Protein AF-A0A023GKC3-F1 (afdb_monomer)

pLDDT: mean 90.39, std 9.67, range [34.34, 97.75]

Structure (mmCIF, N/CA/C/O backbone):
data_AF-A0A023GKC3-F1
#
_entry.id   AF-A0A023GKC3-F1
#
loop_
_atom_site.group_PDB
_atom_site.id
_atom_site.type_symbol
_atom_site.label_atom_id
_atom_site.label_alt_id
_atom_site.label_comp_id
_atom_site.label_asym_id
_atom_site.label_entity_id
_atom_site.label_seq_id
_atom_site.pdbx_PDB_ins_code
_atom_site.Cartn_x
_atom_site.Cartn_y
_atom_site.Cartn_z
_atom_site.occupancy
_atom_site.B_iso_or_equiv
_atom_site.auth_seq_id
_atom_site.auth_comp_id
_atom_site.auth_asym_id
_atom_site.auth_atom_id
_atom_site.pdbx_PDB_model_num
ATOM 1 N N . MET A 1 1 ? -64.160 4.367 159.566 1.00 54.91 1 MET A N 1
ATOM 2 C CA . MET A 1 1 ? -63.080 3.435 159.153 1.00 54.91 1 MET A CA 1
ATOM 3 C C . MET A 1 1 ? -63.555 2.329 158.207 1.00 54.91 1 MET A C 1
ATOM 5 O O . MET A 1 1 ? -62.835 2.065 157.259 1.00 54.91 1 MET A O 1
ATOM 9 N N . LYS A 1 2 ? -64.738 1.707 158.389 1.00 56.47 2 LYS A N 1
ATOM 10 C CA . LYS A 1 2 ? -65.260 0.693 157.441 1.00 56.47 2 LYS A CA 1
ATOM 11 C C . LYS A 1 2 ? -65.725 1.265 156.088 1.00 56.47 2 LYS A C 1
ATOM 13 O O . LYS A 1 2 ? -65.385 0.687 155.067 1.00 56.47 2 LYS A O 1
ATOM 18 N N . GLU A 1 3 ? -66.419 2.406 156.079 1.00 65.06 3 GLU A N 1
ATOM 19 C CA . GLU A 1 3 ? -67.004 2.987 154.851 1.00 65.06 3 GLU A CA 1
ATOM 20 C C . GLU A 1 3 ? -65.974 3.508 153.841 1.00 65.06 3 GLU A C 1
ATOM 22 O O . GLU A 1 3 ? -66.080 3.220 152.654 1.00 65.06 3 GLU A O 1
ATOM 27 N N . VAL A 1 4 ? -64.935 4.202 154.318 1.00 68.19 4 VAL A N 1
ATOM 28 C CA . VAL A 1 4 ? -63.827 4.698 153.476 1.00 68.19 4 VAL A CA 1
ATOM 29 C C . VAL A 1 4 ? -63.066 3.539 152.820 1.00 68.19 4 VAL A C 1
ATOM 31 O O . VAL A 1 4 ? -62.561 3.663 151.712 1.00 68.19 4 VAL A O 1
ATOM 34 N N . TYR A 1 5 ? -63.011 2.383 153.487 1.00 68.88 5 TYR A N 1
ATOM 35 C CA . TYR A 1 5 ? -62.373 1.186 152.949 1.00 68.88 5 TYR A CA 1
ATOM 36 C C . TYR A 1 5 ? -63.243 0.498 151.885 1.00 68.88 5 TYR A C 1
ATOM 38 O O . TYR A 1 5 ? -62.714 -0.060 150.929 1.00 68.88 5 TYR A O 1
ATOM 46 N N . THR A 1 6 ? -64.574 0.545 152.018 1.00 72.38 6 THR A N 1
ATOM 47 C CA . THR A 1 6 ? -65.505 0.008 151.012 1.00 72.38 6 THR A CA 1
ATOM 48 C C . THR A 1 6 ? -65.545 0.844 149.737 1.00 72.38 6 THR A C 1
ATOM 50 O O . THR A 1 6 ? -65.450 0.258 148.664 1.00 72.38 6 THR A O 1
ATOM 53 N N . THR A 1 7 ? -65.584 2.177 149.822 1.00 76.25 7 THR A N 1
ATOM 54 C CA . THR A 1 7 ? -65.544 3.045 148.630 1.00 76.25 7 THR A CA 1
ATOM 55 C C . THR A 1 7 ? -64.207 2.959 147.908 1.00 76.25 7 THR A C 1
ATOM 57 O O . THR A 1 7 ? -64.182 2.766 146.697 1.00 76.25 7 THR A O 1
ATOM 60 N N . LEU A 1 8 ? -63.090 2.979 148.642 1.00 78.12 8 LEU A N 1
ATOM 61 C CA . LEU A 1 8 ? -61.766 2.826 148.035 1.00 78.12 8 LEU A CA 1
ATOM 62 C C . LEU A 1 8 ? -61.591 1.442 147.383 1.00 78.12 8 LEU A C 1
ATOM 64 O O . LEU A 1 8 ? -60.939 1.314 146.350 1.00 78.12 8 LEU A O 1
ATOM 68 N N . ARG A 1 9 ? -62.209 0.395 147.949 1.00 79.75 9 ARG A N 1
ATOM 69 C CA . ARG A 1 9 ? -62.236 -0.951 147.358 1.00 79.75 9 ARG A CA 1
ATOM 70 C C . ARG A 1 9 ? -63.079 -0.999 146.083 1.00 79.75 9 ARG A C 1
ATOM 72 O O . ARG A 1 9 ? -62.658 -1.635 145.121 1.00 79.75 9 ARG A O 1
ATOM 79 N N . GLU A 1 10 ? -64.245 -0.365 146.063 1.00 79.31 10 GLU A N 1
ATOM 80 C CA . GLU A 1 10 ? -65.117 -0.308 144.884 1.00 79.31 10 GLU A CA 1
ATOM 81 C C . GLU A 1 10 ? -64.501 0.518 143.750 1.00 79.31 10 GLU A C 1
ATOM 83 O O . GLU A 1 10 ? -64.508 0.065 142.605 1.00 79.31 10 GLU A O 1
ATOM 88 N N . GLU A 1 11 ? -63.874 1.654 144.059 1.00 82.88 11 GLU A N 1
ATOM 89 C CA . GLU A 1 11 ? -63.095 2.435 143.092 1.00 82.88 11 GLU A CA 1
ATOM 90 C C . GLU A 1 11 ? -61.892 1.649 142.570 1.00 82.88 11 GLU A C 1
ATOM 92 O O . GLU A 1 11 ? -61.643 1.635 141.367 1.00 82.88 11 GLU A O 1
ATOM 97 N N . HIS A 1 12 ? -61.179 0.923 143.436 1.00 82.44 12 HIS A N 1
ATOM 98 C CA . HIS A 1 12 ? -60.078 0.063 143.008 1.00 82.44 12 HIS A CA 1
ATOM 99 C C . HIS A 1 12 ? -60.561 -1.065 142.082 1.00 82.44 12 HIS A C 1
ATOM 101 O O . HIS A 1 12 ? -59.933 -1.337 141.061 1.00 82.44 12 HIS A O 1
ATOM 107 N N . ILE A 1 13 ? -61.713 -1.681 142.376 1.00 83.38 13 ILE A N 1
ATOM 108 C CA . ILE A 1 13 ? -62.356 -2.678 141.502 1.00 83.38 13 ILE A CA 1
ATOM 109 C C . ILE A 1 13 ? -62.791 -2.047 140.168 1.00 83.38 13 ILE A C 1
ATOM 111 O O . ILE A 1 13 ? -62.619 -2.663 139.114 1.00 83.38 13 ILE A O 1
ATOM 115 N N . GLY A 1 14 ? -63.331 -0.827 140.192 1.00 81.69 14 GLY A N 1
ATOM 116 C CA . GLY A 1 14 ? -63.718 -0.075 138.998 1.00 81.69 14 GLY A CA 1
ATOM 117 C C . GLY A 1 14 ? -62.521 0.267 138.112 1.00 81.69 14 GLY A C 1
ATOM 118 O O . GLY A 1 14 ? -62.543 -0.006 136.912 1.00 81.69 14 GLY A O 1
ATOM 119 N N . LEU A 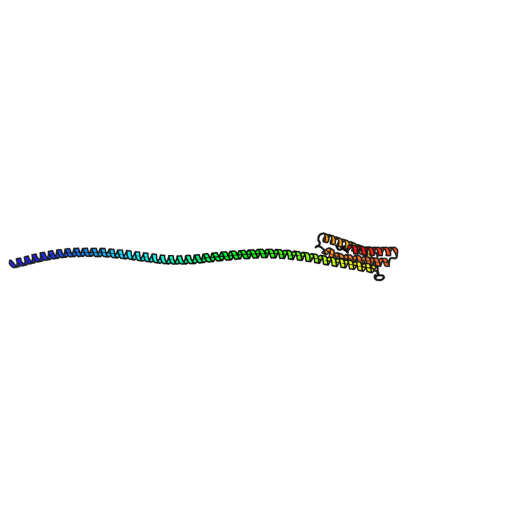1 15 ? -61.440 0.766 138.710 1.00 84.75 15 LEU A N 1
ATOM 120 C CA . LEU A 1 15 ? -60.179 1.051 138.029 1.00 84.75 15 LEU A CA 1
ATOM 121 C C . LEU A 1 15 ? -59.524 -0.220 137.480 1.00 84.75 15 LEU A C 1
ATOM 123 O O . LEU A 1 15 ? -58.979 -0.182 136.383 1.00 84.75 15 LEU A O 1
ATOM 127 N N . LEU A 1 16 ? -59.623 -1.359 138.174 1.00 83.62 16 LEU A N 1
ATOM 128 C CA . LEU A 1 16 ? -59.147 -2.650 137.663 1.00 83.62 16 LEU A CA 1
ATOM 129 C C . LEU A 1 16 ? -59.931 -3.110 136.427 1.00 83.62 16 LEU A C 1
ATOM 131 O O . LEU A 1 16 ? -59.325 -3.598 135.475 1.00 83.62 16 LEU A O 1
ATOM 135 N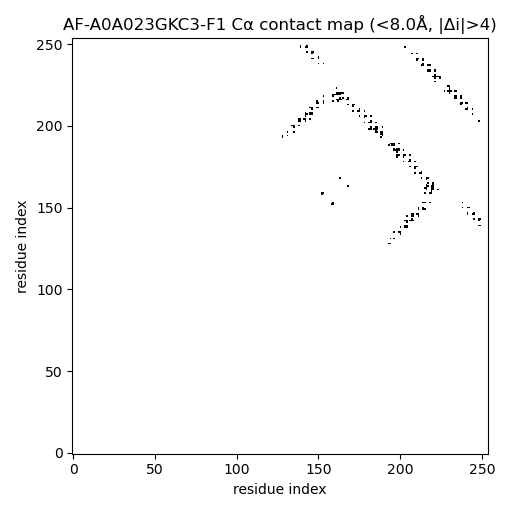 N . ARG A 1 17 ? -61.258 -2.925 136.401 1.00 84.31 17 ARG A N 1
ATOM 136 C CA . ARG A 1 17 ? -62.088 -3.240 135.224 1.00 84.31 17 ARG A CA 1
ATOM 137 C C . ARG A 1 17 ? -61.818 -2.295 134.059 1.00 84.31 17 ARG A C 1
ATOM 139 O O . ARG A 1 17 ? -61.670 -2.762 132.937 1.00 84.31 17 ARG A O 1
ATOM 146 N N . ALA A 1 18 ? -61.717 -0.993 134.321 1.00 85.19 18 ALA A N 1
ATOM 147 C CA . ALA A 1 18 ? -61.378 -0.005 133.302 1.00 85.19 18 ALA A CA 1
ATOM 148 C C . ALA A 1 18 ? -59.971 -0.245 132.742 1.00 85.19 18 ALA A C 1
ATOM 150 O O . ALA A 1 18 ? -59.786 -0.209 131.533 1.00 85.19 18 ALA A O 1
ATOM 151 N N . LYS A 1 19 ? -58.994 -0.573 133.596 1.00 86.62 19 LYS A N 1
ATOM 152 C CA . LYS A 1 19 ? -57.647 -0.970 133.176 1.00 86.62 19 LYS A CA 1
ATOM 153 C C . LYS A 1 19 ? -57.683 -2.224 132.301 1.00 86.62 19 LYS A C 1
ATOM 155 O O . LYS A 1 19 ? -57.073 -2.207 131.243 1.00 86.62 19 LYS A O 1
ATOM 160 N N . ALA A 1 20 ? -58.420 -3.265 132.692 1.00 85.69 20 ALA A N 1
ATOM 161 C CA . ALA A 1 20 ? -58.553 -4.487 131.895 1.00 85.69 20 ALA A CA 1
ATOM 162 C C . ALA A 1 20 ? -59.246 -4.237 130.540 1.00 85.69 20 ALA A C 1
ATOM 164 O O . ALA A 1 20 ? -58.847 -4.800 129.523 1.00 85.69 20 ALA A O 1
ATOM 165 N N . GLU A 1 21 ? -60.257 -3.366 130.505 1.00 86.44 21 GLU A N 1
ATOM 166 C CA . GLU A 1 21 ? -60.939 -2.974 129.268 1.00 86.44 21 GLU A CA 1
ATOM 167 C C . GLU A 1 21 ? -60.032 -2.118 128.370 1.00 86.44 21 GLU A C 1
ATOM 169 O O . GLU A 1 21 ? -59.951 -2.364 127.169 1.00 86.44 21 GLU A O 1
ATOM 174 N N . ILE A 1 22 ? -59.271 -1.182 128.943 1.00 86.75 22 ILE A N 1
ATOM 175 C CA . ILE A 1 22 ? -58.256 -0.403 128.223 1.00 86.75 22 ILE A CA 1
ATOM 176 C C . ILE A 1 22 ? -57.142 -1.321 127.707 1.00 86.75 22 ILE A C 1
ATOM 178 O O . ILE A 1 22 ? -56.715 -1.161 126.571 1.00 86.75 22 ILE A O 1
ATOM 182 N N . GLU A 1 23 ? -56.693 -2.312 128.479 1.00 86.06 23 GLU A N 1
ATOM 183 C CA . GLU A 1 23 ? -55.705 -3.306 128.040 1.00 86.06 23 GLU A CA 1
ATOM 184 C C . GLU A 1 23 ? -56.236 -4.158 126.879 1.00 86.06 23 GLU A C 1
ATOM 186 O O . GLU A 1 23 ? -55.506 -4.407 125.918 1.00 86.06 23 GLU A O 1
ATOM 191 N N . LYS A 1 24 ? -57.518 -4.544 126.910 1.00 87.69 24 LYS A N 1
ATOM 192 C CA . LYS A 1 24 ? -58.183 -5.271 125.820 1.00 87.69 24 LYS A CA 1
ATOM 193 C C . LYS A 1 24 ? -58.326 -4.416 124.560 1.00 87.69 24 LYS A C 1
ATOM 195 O O . LYS A 1 24 ? -58.025 -4.888 123.463 1.00 87.69 24 LYS A O 1
ATOM 200 N N . GLN A 1 25 ? -58.753 -3.164 124.703 1.00 88.25 25 GLN A N 1
ATOM 201 C CA . GLN A 1 25 ? -58.858 -2.221 123.588 1.00 88.25 25 GLN A CA 1
ATOM 202 C C . GLN A 1 25 ? -57.481 -1.887 123.013 1.00 88.25 25 GLN A C 1
ATOM 204 O O . GLN A 1 25 ? -57.320 -1.866 121.796 1.00 88.25 25 GLN A O 1
ATOM 209 N N . LEU A 1 26 ? -56.467 -1.722 123.863 1.00 89.12 26 LEU A N 1
ATOM 210 C CA . LEU A 1 26 ? -55.079 -1.523 123.458 1.00 89.12 26 LEU A CA 1
ATOM 211 C C . LEU A 1 26 ? -54.537 -2.746 122.710 1.00 89.12 26 LEU A C 1
ATOM 213 O O . LEU A 1 26 ? -53.869 -2.580 121.694 1.00 89.12 26 LEU A O 1
ATOM 217 N N . ALA A 1 27 ? -54.840 -3.966 123.163 1.00 85.31 27 ALA A N 1
ATOM 218 C CA . ALA A 1 27 ? -54.465 -5.194 122.464 1.00 85.31 27 ALA A CA 1
ATOM 219 C C . ALA A 1 27 ? -55.160 -5.307 121.095 1.00 85.31 27 ALA A C 1
ATOM 221 O O . ALA A 1 27 ? -54.506 -5.596 120.097 1.00 85.31 27 ALA A O 1
ATOM 222 N N . SER A 1 28 ? -56.461 -5.008 121.020 1.00 88.69 28 SER A N 1
ATOM 223 C CA . SER A 1 28 ? -57.213 -4.995 119.758 1.00 88.69 28 SER A CA 1
ATOM 224 C C . SER A 1 28 ? -56.704 -3.925 118.788 1.00 88.69 28 SER A C 1
ATOM 226 O O . SER A 1 28 ? -56.566 -4.190 117.596 1.00 88.69 28 SER A O 1
ATOM 228 N N . ALA A 1 29 ? -56.409 -2.722 119.283 1.00 87.00 29 ALA A N 1
ATOM 229 C CA . ALA A 1 29 ? -55.864 -1.629 118.486 1.00 87.00 29 ALA A CA 1
ATOM 230 C C . ALA A 1 29 ? -54.444 -1.943 117.996 1.00 87.00 29 ALA A C 1
ATOM 232 O O . ALA A 1 29 ? -54.130 -1.652 116.847 1.00 87.00 29 ALA A O 1
ATOM 233 N N . LYS A 1 30 ? -53.610 -2.593 118.823 1.00 88.25 30 LYS A N 1
ATOM 234 C CA . LYS A 1 30 ? -52.289 -3.095 118.413 1.00 88.25 30 LYS A CA 1
ATOM 235 C C . LYS A 1 30 ? -52.396 -4.138 117.306 1.00 88.25 30 LYS A C 1
ATOM 237 O O . LYS A 1 30 ? -51.731 -3.987 116.294 1.00 88.25 30 LYS A O 1
ATOM 242 N N . MET A 1 31 ? -53.283 -5.124 117.441 1.00 87.50 31 MET A N 1
ATOM 243 C CA . MET A 1 31 ? -53.508 -6.139 116.402 1.00 87.50 31 MET A CA 1
ATOM 244 C C . MET A 1 31 ? -54.006 -5.527 115.083 1.00 87.50 31 MET A C 1
ATOM 246 O O . MET A 1 31 ? -53.557 -5.919 114.009 1.00 87.50 31 MET A O 1
ATOM 250 N N . ALA A 1 32 ? -54.911 -4.544 115.145 1.00 88.62 32 ALA A N 1
ATOM 251 C CA . ALA A 1 32 ? -55.382 -3.824 113.961 1.00 88.62 32 ALA A CA 1
ATOM 252 C C . ALA A 1 32 ? -54.277 -2.957 113.331 1.00 88.62 32 ALA A C 1
ATOM 254 O O . ALA A 1 32 ? -54.157 -2.921 112.107 1.00 88.62 32 ALA A O 1
ATOM 255 N N . ALA A 1 33 ? -53.449 -2.301 114.150 1.00 87.62 33 ALA A N 1
ATOM 256 C CA . ALA A 1 33 ? -52.296 -1.535 113.690 1.00 87.62 33 ALA A CA 1
ATOM 257 C C . ALA A 1 33 ? -51.243 -2.440 113.034 1.00 87.62 33 ALA A C 1
ATOM 259 O O . ALA A 1 33 ? -50.787 -2.123 111.945 1.00 87.62 33 ALA A O 1
ATOM 260 N N . GLU A 1 34 ? -50.921 -3.591 113.628 1.00 88.25 34 GLU A N 1
ATOM 261 C CA . GLU A 1 34 ? -50.013 -4.597 113.058 1.00 88.25 34 GLU A CA 1
ATOM 262 C C . GLU A 1 34 ? -50.559 -5.196 111.751 1.00 88.25 34 GLU A C 1
ATOM 264 O O . GLU A 1 34 ? -49.806 -5.414 110.803 1.00 88.25 34 GLU A O 1
ATOM 269 N N . GLY A 1 35 ? -51.872 -5.431 111.664 1.00 89.06 35 GLY A N 1
ATOM 270 C CA . GLY A 1 35 ? -52.529 -5.864 110.428 1.00 89.06 35 GLY A CA 1
ATOM 271 C C . GLY A 1 35 ? -52.471 -4.803 109.326 1.00 89.06 35 GLY A C 1
ATOM 272 O O . GLY A 1 35 ? -52.141 -5.116 108.184 1.00 89.06 35 GLY A O 1
ATOM 273 N N . ALA A 1 36 ? -52.728 -3.538 109.667 1.00 88.56 36 ALA A N 1
ATOM 274 C CA . ALA A 1 36 ? -52.606 -2.418 108.738 1.00 88.56 36 ALA A CA 1
ATOM 275 C C . ALA A 1 36 ? -51.148 -2.176 108.308 1.00 88.56 36 ALA A C 1
ATOM 277 O O . ALA A 1 36 ? -50.902 -1.865 107.146 1.00 88.56 36 ALA A O 1
ATOM 278 N N . GLU A 1 37 ? -50.185 -2.358 109.216 1.00 89.69 37 GLU A N 1
ATOM 279 C CA . GLU A 1 37 ? -48.744 -2.291 108.947 1.00 89.69 37 GLU A CA 1
ATOM 280 C C . GLU A 1 37 ? -48.340 -3.345 107.906 1.00 89.69 37 GLU A C 1
ATOM 282 O O . GLU A 1 37 ? -47.682 -3.001 106.926 1.00 89.69 37 GLU A O 1
ATOM 287 N N . LYS A 1 38 ? -48.808 -4.593 108.062 1.00 90.69 38 LYS A N 1
ATOM 288 C CA . LYS A 1 38 ? -48.583 -5.680 107.094 1.00 90.69 38 LYS A CA 1
ATOM 289 C C . LYS A 1 38 ? -49.196 -5.385 105.730 1.00 90.69 38 LYS A C 1
ATOM 291 O O . LYS A 1 38 ? -48.493 -5.430 104.733 1.00 90.69 38 LYS A O 1
ATOM 296 N N . VAL A 1 39 ? -50.470 -4.988 105.677 1.00 90.88 39 VAL A N 1
ATOM 297 C CA . VAL A 1 39 ? -51.128 -4.633 104.403 1.00 90.88 39 VAL A CA 1
ATOM 298 C C . VAL A 1 39 ? -50.406 -3.475 103.710 1.00 90.88 39 VAL A C 1
ATOM 300 O O . VAL A 1 39 ? -50.273 -3.456 102.489 1.00 90.88 39 VAL A O 1
ATOM 303 N N . ARG A 1 40 ? -49.908 -2.502 104.479 1.00 92.56 40 ARG A N 1
ATOM 304 C CA . ARG A 1 40 ? -49.147 -1.370 103.945 1.00 92.56 40 ARG A CA 1
ATOM 305 C C . ARG A 1 40 ? -47.768 -1.793 103.424 1.00 92.56 40 ARG A C 1
ATOM 307 O O . ARG A 1 40 ? -47.319 -1.223 102.432 1.00 92.56 40 ARG A O 1
ATOM 314 N N . GLN A 1 41 ? -47.121 -2.774 104.056 1.00 91.94 41 GLN A N 1
ATOM 315 C CA . GLN A 1 41 ? -45.887 -3.392 103.559 1.00 91.94 41 GLN A CA 1
ATOM 316 C C . GLN A 1 41 ? -46.143 -4.167 102.259 1.00 91.94 41 GLN A C 1
ATOM 318 O O . GLN A 1 41 ? -45.487 -3.876 101.263 1.00 91.94 41 GLN A O 1
ATOM 323 N N . ASP A 1 42 ? -47.160 -5.032 102.225 1.00 92.56 42 ASP A N 1
ATOM 324 C CA . ASP A 1 42 ? -47.524 -5.830 101.045 1.00 92.56 42 ASP A CA 1
ATOM 325 C C . ASP A 1 42 ? -47.888 -4.938 99.845 1.00 92.56 42 ASP A C 1
ATOM 327 O O . ASP A 1 42 ? -47.419 -5.148 98.726 1.00 92.56 42 ASP A O 1
ATOM 331 N N . LEU A 1 43 ? -48.683 -3.883 100.069 1.00 91.19 43 LEU A N 1
ATOM 332 C CA . LEU A 1 43 ? -48.997 -2.889 99.036 1.00 91.19 43 LEU A CA 1
ATOM 333 C C . LEU A 1 43 ? -47.751 -2.115 98.591 1.00 91.19 43 LEU A C 1
ATOM 335 O O . LEU A 1 43 ? -47.624 -1.783 97.413 1.00 91.19 43 LEU A O 1
ATOM 339 N N . GLY A 1 44 ? -46.829 -1.823 99.512 1.00 91.25 44 GLY A N 1
ATOM 340 C CA . GLY A 1 44 ? -45.549 -1.192 99.203 1.00 91.25 44 GLY A CA 1
ATOM 341 C C . GLY A 1 44 ? -44.679 -2.060 98.292 1.00 91.25 44 GLY A C 1
ATOM 342 O O . GLY A 1 44 ? -44.119 -1.553 97.319 1.00 91.25 44 GLY A O 1
ATOM 343 N N . GLU A 1 45 ? -44.613 -3.364 98.561 1.00 93.06 45 GLU A N 1
ATOM 344 C CA . GLU A 1 45 ? -43.899 -4.341 97.734 1.00 93.06 45 GLU A CA 1
ATOM 345 C C . GLU A 1 45 ? -44.548 -4.507 96.358 1.00 93.06 45 GLU A C 1
ATOM 347 O O . GLU A 1 45 ? -43.851 -4.397 95.347 1.00 93.06 45 GLU A O 1
ATOM 352 N N . GLN A 1 46 ? -45.875 -4.655 96.293 1.00 93.31 46 GLN A N 1
ATOM 353 C CA . GLN A 1 46 ? -46.615 -4.734 95.026 1.00 93.31 46 GLN A CA 1
ATOM 354 C C . GLN A 1 46 ? -46.419 -3.480 94.169 1.00 93.31 46 GLN A C 1
ATOM 356 O O . GLN A 1 46 ? -46.211 -3.568 92.961 1.00 93.31 46 GLN A O 1
ATOM 361 N N . LEU A 1 47 ? -46.437 -2.295 94.784 1.00 93.00 47 LEU A N 1
ATOM 362 C CA . LEU A 1 47 ? -46.245 -1.034 94.071 1.00 93.00 47 LEU A CA 1
ATOM 363 C C . LEU A 1 47 ? -44.792 -0.862 93.604 1.00 93.00 47 LEU A C 1
ATOM 365 O O . LEU A 1 47 ? -44.551 -0.259 92.555 1.00 93.00 47 LEU A O 1
ATOM 369 N N . ARG A 1 48 ? -43.820 -1.416 94.341 1.00 92.19 48 ARG A N 1
ATOM 370 C CA . ARG A 1 48 ? -42.416 -1.478 93.912 1.00 92.19 48 ARG A CA 1
ATOM 371 C C . ARG A 1 48 ? -42.246 -2.420 92.720 1.00 92.19 48 ARG A C 1
ATOM 373 O O . ARG A 1 48 ? -41.637 -2.016 91.733 1.00 92.19 48 ARG A O 1
ATOM 380 N N . GLN A 1 49 ? -42.845 -3.608 92.777 1.00 93.38 49 GLN A N 1
ATOM 381 C CA . GLN A 1 49 ? -42.808 -4.590 91.695 1.00 93.38 49 GLN A CA 1
ATOM 382 C C . GLN A 1 49 ? -43.486 -4.056 90.425 1.00 93.38 49 GLN A C 1
ATOM 384 O O . GLN A 1 49 ? -42.879 -4.064 89.359 1.00 93.38 49 GLN A O 1
ATOM 389 N N . ALA A 1 50 ? -44.680 -3.468 90.542 1.00 92.75 50 ALA A N 1
ATOM 390 C CA . ALA A 1 50 ? -45.382 -2.862 89.410 1.00 92.75 50 ALA A CA 1
ATOM 391 C C . ALA A 1 50 ? -44.589 -1.706 88.772 1.00 92.75 50 ALA A C 1
ATOM 393 O O . ALA A 1 50 ? -44.641 -1.502 87.560 1.00 92.75 50 ALA A O 1
ATOM 394 N N . ARG A 1 51 ? -43.829 -0.938 89.567 1.00 92.69 51 ARG A N 1
ATOM 395 C CA . ARG A 1 51 ? -42.929 0.106 89.047 1.00 92.69 51 ARG A CA 1
ATOM 396 C C . ARG A 1 51 ? -41.723 -0.472 88.311 1.00 92.69 51 ARG A C 1
ATOM 398 O O . ARG A 1 51 ? -41.313 0.112 87.313 1.00 92.69 51 ARG A O 1
ATOM 405 N N . GLU A 1 52 ? -41.156 -1.574 88.793 1.00 93.12 52 GLU A N 1
ATOM 406 C CA . GLU A 1 52 ? -40.051 -2.275 88.125 1.00 93.12 52 GLU A CA 1
ATOM 407 C C . GLU A 1 52 ? -40.507 -2.923 86.814 1.00 93.12 52 GLU A C 1
ATOM 409 O O . GLU A 1 52 ? -39.856 -2.735 85.788 1.00 93.12 52 GLU A O 1
ATOM 414 N N . GLU A 1 53 ? -41.666 -3.583 86.810 1.00 93.12 53 GLU A N 1
ATOM 415 C CA . GLU A 1 53 ? -42.286 -4.147 85.606 1.00 93.12 53 GLU A CA 1
ATOM 416 C C . GLU A 1 53 ? -42.627 -3.055 84.589 1.00 93.12 53 GLU A C 1
ATOM 418 O O . GLU A 1 53 ? -42.288 -3.179 83.413 1.00 93.12 53 GLU A O 1
ATOM 423 N N . LYS A 1 54 ? -43.217 -1.938 85.042 1.00 93.88 54 LYS A N 1
ATOM 424 C CA . LYS A 1 54 ? -43.478 -0.775 84.187 1.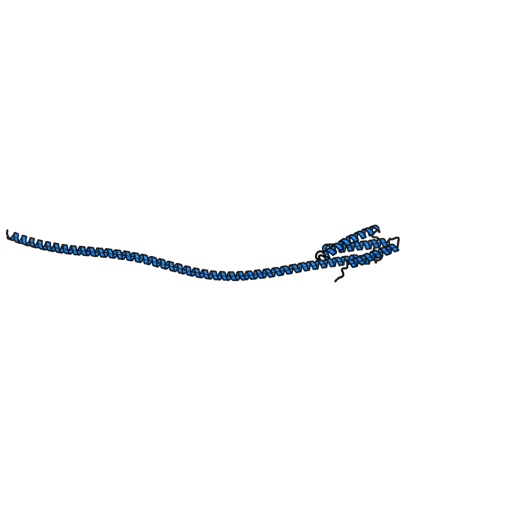00 93.88 54 LYS A CA 1
ATOM 425 C C . LYS A 1 54 ? -42.188 -0.222 83.581 1.00 93.88 54 LYS A C 1
ATOM 427 O O . LYS A 1 54 ? -42.159 0.030 82.382 1.00 93.88 54 LYS A O 1
ATOM 432 N N . ARG A 1 55 ? -41.128 -0.052 84.379 1.00 93.81 55 ARG A N 1
ATOM 433 C CA . ARG A 1 55 ? -39.835 0.446 83.884 1.00 93.81 55 ARG A CA 1
ATOM 434 C C . ARG A 1 55 ? -39.241 -0.504 82.842 1.00 93.81 55 ARG A C 1
ATOM 436 O O . ARG A 1 55 ? -38.815 -0.049 81.789 1.00 93.81 55 ARG A O 1
ATOM 443 N N . SER A 1 56 ? -39.266 -1.811 83.102 1.00 93.75 56 SER A N 1
ATOM 444 C CA . SER A 1 56 ? -38.774 -2.813 82.152 1.00 93.75 56 SER A CA 1
ATOM 445 C C . SER A 1 56 ? -39.583 -2.814 80.849 1.00 93.75 56 SER A C 1
ATOM 447 O O . SER A 1 56 ? -39.003 -2.869 79.766 1.00 93.75 56 SER A O 1
ATOM 449 N N . ALA A 1 57 ? -40.910 -2.682 80.931 1.00 91.12 57 ALA A N 1
ATOM 450 C CA . ALA A 1 57 ? -41.774 -2.572 79.759 1.00 91.12 57 ALA A CA 1
ATOM 451 C C . ALA A 1 57 ? -41.518 -1.279 78.962 1.00 91.12 57 ALA A C 1
ATOM 453 O O . ALA A 1 57 ? -41.486 -1.318 77.735 1.00 91.12 57 ALA A O 1
ATOM 454 N N . GLU A 1 58 ? -41.297 -0.144 79.634 1.00 92.38 58 GLU A N 1
ATOM 455 C CA . GLU A 1 58 ? -40.938 1.131 78.994 1.00 92.38 58 GLU A CA 1
ATOM 456 C C . GLU A 1 58 ? -39.575 1.050 78.284 1.00 92.38 58 GLU A C 1
ATOM 458 O O . GLU A 1 58 ? -39.446 1.512 77.149 1.00 92.38 58 GLU A O 1
ATOM 463 N N . GLU A 1 59 ? -38.577 0.405 78.896 1.00 93.19 59 GLU A N 1
ATOM 464 C CA . GLU A 1 59 ? -37.266 0.149 78.282 1.00 93.19 59 GLU A CA 1
ATOM 465 C C . GLU A 1 59 ? -37.377 -0.768 77.052 1.00 93.19 59 GLU A C 1
ATOM 467 O O . GLU A 1 59 ? -36.790 -0.484 76.005 1.00 93.19 59 GLU A O 1
ATOM 472 N N . GLN A 1 60 ? -38.173 -1.839 77.137 1.00 93.19 60 GLN A N 1
ATOM 473 C CA . GLN A 1 60 ? -38.442 -2.731 76.004 1.00 93.19 60 GLN A CA 1
ATOM 474 C C . GLN A 1 60 ? -39.173 -2.009 74.869 1.00 93.19 60 GLN A C 1
ATOM 476 O O . GLN A 1 60 ? -38.814 -2.183 73.703 1.00 93.19 60 GLN A O 1
ATOM 481 N N . LEU A 1 61 ? -40.162 -1.172 75.194 1.00 92.75 61 LEU A N 1
ATOM 482 C CA . LEU A 1 61 ? -40.890 -0.370 74.214 1.00 92.75 61 LEU A CA 1
ATOM 483 C C . LEU A 1 61 ? -39.948 0.613 73.503 1.00 92.75 61 LEU A C 1
ATOM 485 O O . LEU A 1 61 ? -39.989 0.709 72.280 1.00 92.75 61 LEU A O 1
ATOM 489 N N . GLY A 1 62 ? -39.053 1.277 74.244 1.00 92.62 62 GLY A N 1
ATOM 490 C CA . GLY A 1 62 ? -38.016 2.148 73.681 1.00 92.62 62 GLY A CA 1
ATOM 491 C C . GLY A 1 62 ? -37.020 1.406 72.779 1.00 92.62 62 GLY A C 1
ATOM 492 O O . GLY A 1 62 ? -36.632 1.907 71.726 1.00 92.62 62 GLY A O 1
ATOM 493 N N . GLY A 1 63 ? -36.640 0.178 73.142 1.00 93.69 63 GLY A N 1
ATOM 494 C CA . GLY A 1 63 ? -35.799 -0.672 72.295 1.00 93.69 63 GLY A CA 1
ATOM 495 C C . GLY A 1 63 ? -36.497 -1.106 71.000 1.00 93.69 63 GLY A C 1
ATOM 496 O O . GLY A 1 63 ? -35.869 -1.154 69.941 1.00 93.69 63 GLY A O 1
ATOM 497 N N . LEU A 1 64 ? -37.800 -1.396 71.058 1.00 93.00 64 LEU A N 1
ATOM 498 C CA . LEU A 1 64 ? -38.600 -1.759 69.886 1.00 93.00 64 LEU A CA 1
ATOM 499 C C . LEU A 1 64 ? -38.812 -0.575 68.938 1.00 93.00 64 LEU A C 1
ATOM 501 O O . LEU A 1 64 ? -38.724 -0.760 67.725 1.00 93.00 64 LEU A O 1
ATOM 505 N N . THR A 1 65 ? -39.040 0.634 69.457 1.00 93.06 65 THR A N 1
ATOM 506 C CA . THR A 1 65 ? -39.175 1.836 68.617 1.00 93.06 65 THR A CA 1
ATOM 507 C C . THR A 1 65 ? -37.861 2.195 67.926 1.00 93.06 65 THR A C 1
ATOM 509 O O . THR A 1 65 ? -37.875 2.490 66.732 1.00 93.06 65 THR A O 1
ATOM 512 N N . ALA A 1 66 ? -36.724 2.090 68.623 1.00 93.56 66 ALA A N 1
ATOM 513 C CA . ALA A 1 66 ? -35.402 2.292 68.026 1.00 93.56 66 ALA A CA 1
ATOM 514 C C . ALA A 1 66 ? -35.121 1.283 66.897 1.00 93.56 66 ALA A C 1
ATOM 516 O O . ALA A 1 66 ? -34.755 1.678 65.791 1.00 93.56 66 ALA A O 1
ATOM 517 N N . ARG A 1 67 ? -35.390 -0.010 67.134 1.00 93.94 67 ARG A N 1
ATOM 518 C CA . ARG A 1 67 ? -35.265 -1.055 66.100 1.00 93.94 67 ARG A CA 1
ATOM 519 C C . ARG A 1 67 ? -36.214 -0.842 64.921 1.00 93.94 67 ARG A C 1
ATOM 521 O O . ARG A 1 67 ? -35.844 -1.139 63.790 1.00 93.94 67 ARG A O 1
ATOM 528 N N . GLY A 1 68 ? -37.423 -0.335 65.167 1.00 94.38 68 GLY A N 1
ATOM 529 C CA . GLY A 1 68 ? -38.371 0.029 64.112 1.00 94.38 68 GLY A CA 1
ATOM 530 C C . GLY A 1 68 ? -37.825 1.136 63.208 1.00 94.38 68 GLY A C 1
ATOM 531 O O . GLY A 1 68 ? -37.829 0.989 61.989 1.00 94.38 68 GLY A O 1
ATOM 532 N N . ALA A 1 69 ? -37.266 2.194 63.802 1.00 94.19 69 ALA A N 1
ATOM 533 C CA . ALA A 1 69 ? -36.650 3.291 63.057 1.00 94.19 69 ALA A CA 1
ATOM 534 C C . ALA A 1 69 ? -35.421 2.837 62.244 1.00 94.19 69 ALA A C 1
ATOM 536 O O . ALA A 1 69 ? -35.254 3.248 61.094 1.00 94.19 69 ALA A O 1
ATOM 537 N N . GLU A 1 70 ? -34.584 1.958 62.806 1.00 95.44 70 GLU A N 1
ATOM 538 C CA . GLU A 1 70 ? -33.459 1.346 62.085 1.00 95.44 70 GLU A CA 1
ATOM 539 C C . GLU A 1 70 ? -33.936 0.477 60.913 1.00 95.44 70 GLU A C 1
ATOM 541 O O . GLU A 1 70 ? -33.398 0.582 59.811 1.00 95.44 70 GLU A O 1
ATOM 546 N N . ALA A 1 71 ? -34.980 -0.336 61.104 1.00 95.25 71 ALA A N 1
ATOM 547 C CA . ALA A 1 71 ? -35.544 -1.167 60.042 1.00 95.25 71 ALA A CA 1
ATOM 548 C C . ALA A 1 71 ? -36.106 -0.326 58.882 1.00 95.25 71 ALA A C 1
ATOM 550 O O . ALA A 1 71 ? -35.890 -0.660 57.716 1.00 95.25 71 ALA A O 1
ATOM 551 N N . GLU A 1 72 ? -36.775 0.791 59.178 1.00 95.38 72 GLU A N 1
ATOM 552 C CA . GLU A 1 72 ? -37.266 1.731 58.162 1.00 95.38 72 GLU A CA 1
ATOM 553 C C . GLU A 1 72 ? -36.133 2.460 57.426 1.00 95.38 72 GLU A C 1
ATOM 555 O O . GLU A 1 72 ? -36.231 2.707 56.221 1.00 95.38 72 GLU A O 1
ATOM 560 N N . ALA A 1 73 ? -35.048 2.814 58.122 1.00 96.12 73 ALA A N 1
ATOM 561 C CA . ALA A 1 73 ? -33.859 3.383 57.490 1.00 96.12 73 ALA A CA 1
ATOM 562 C C . ALA A 1 73 ? -33.219 2.376 56.520 1.00 96.12 73 ALA A C 1
ATOM 564 O O . ALA A 1 73 ? -33.046 2.680 55.341 1.00 96.12 73 ALA A O 1
ATOM 565 N N . VAL A 1 74 ? -32.994 1.139 56.972 1.00 96.62 74 VAL A N 1
ATOM 566 C CA . VAL A 1 74 ? -32.427 0.060 56.148 1.00 96.62 74 VAL A CA 1
ATOM 567 C C . VAL A 1 74 ? -33.331 -0.296 54.963 1.00 96.62 74 VAL A C 1
ATOM 569 O O . VAL A 1 74 ? -32.832 -0.622 53.883 1.00 96.62 74 VAL A O 1
ATOM 572 N N . ALA A 1 75 ? -34.655 -0.239 55.125 1.00 96.06 75 ALA A N 1
ATOM 573 C CA . ALA A 1 75 ? -35.598 -0.476 54.034 1.00 96.06 75 ALA A CA 1
ATOM 574 C C . ALA A 1 75 ? -35.499 0.605 52.945 1.00 96.06 75 ALA A C 1
ATOM 576 O O . ALA A 1 75 ? -35.496 0.277 51.757 1.00 96.06 75 ALA A O 1
ATOM 577 N N . ARG A 1 76 ? -35.369 1.879 53.342 1.00 96.25 76 ARG A N 1
ATOM 578 C CA . ARG A 1 76 ? -35.167 2.998 52.408 1.00 96.25 76 ARG A CA 1
ATOM 579 C C . ARG A 1 76 ? -33.837 2.891 51.671 1.00 96.25 76 ARG A C 1
ATOM 581 O O . ARG A 1 76 ? -33.818 3.021 50.448 1.00 96.25 76 ARG A O 1
ATOM 588 N N . ASP A 1 77 ? -32.762 2.573 52.384 1.00 96.75 77 ASP A N 1
ATOM 589 C CA . ASP A 1 77 ? -31.441 2.397 51.776 1.00 96.75 77 ASP A CA 1
ATOM 590 C C . ASP A 1 77 ? -31.435 1.228 50.784 1.00 96.75 77 ASP A C 1
ATOM 592 O O . ASP A 1 77 ? -30.945 1.366 49.665 1.00 96.75 77 ASP A O 1
ATOM 596 N N . ASN A 1 78 ? -32.056 0.094 51.135 1.00 96.19 78 ASN A N 1
ATOM 597 C CA . ASN A 1 78 ? -32.205 -1.037 50.214 1.00 96.19 78 ASN A CA 1
ATOM 598 C C . ASN A 1 78 ? -33.003 -0.677 48.961 1.00 96.19 78 ASN A C 1
ATOM 600 O O . ASN A 1 78 ? -32.697 -1.176 47.879 1.00 96.19 78 ASN A O 1
ATOM 604 N N . HIS A 1 79 ? -34.038 0.151 49.095 1.00 96.19 79 HIS A N 1
ATOM 605 C CA . HIS A 1 79 ? -34.819 0.591 47.948 1.00 96.19 79 HIS A CA 1
ATOM 606 C C . HIS A 1 79 ? -33.974 1.453 47.001 1.00 96.19 79 HIS A C 1
ATOM 608 O O . HIS A 1 79 ? -33.864 1.115 45.826 1.00 96.19 79 HIS A O 1
ATOM 614 N N . SER A 1 80 ? -33.284 2.463 47.537 1.00 97.25 80 SER A N 1
ATOM 615 C CA . SER A 1 80 ? -32.365 3.320 46.773 1.00 97.25 80 SER A CA 1
ATOM 616 C C . SER A 1 80 ? -31.240 2.519 46.106 1.00 97.25 80 SER A C 1
ATOM 618 O O . SER A 1 80 ? -30.926 2.708 44.932 1.00 97.25 80 SER A O 1
ATOM 620 N N . LEU A 1 81 ? -30.650 1.553 46.818 1.00 97.31 81 LEU A N 1
ATOM 621 C CA . LEU A 1 81 ? -29.622 0.680 46.251 1.00 97.31 81 LEU A CA 1
ATOM 622 C C . LEU A 1 81 ? -30.155 -0.170 45.093 1.00 97.31 81 LEU A C 1
ATOM 624 O O . LEU A 1 81 ? -29.452 -0.330 44.099 1.00 97.31 81 LEU A O 1
ATOM 628 N N . ARG A 1 82 ? -31.387 -0.686 45.180 1.00 96.94 82 ARG A N 1
ATOM 629 C CA . ARG A 1 82 ? -32.002 -1.454 44.083 1.00 96.94 82 ARG A CA 1
ATOM 630 C C . ARG A 1 82 ? -32.231 -0.600 42.841 1.00 96.94 82 ARG A C 1
ATOM 632 O O . ARG A 1 82 ? -31.928 -1.062 41.746 1.00 96.94 82 ARG A O 1
ATOM 639 N N . GLU A 1 83 ? -32.705 0.631 43.008 1.00 97.25 83 GLU A N 1
ATOM 640 C CA . GLU A 1 83 ? -32.877 1.575 41.894 1.00 97.25 83 GLU A CA 1
ATOM 641 C C . GLU A 1 83 ? -31.535 1.901 41.228 1.00 97.25 83 GLU A C 1
ATOM 643 O O . GLU A 1 83 ? -31.413 1.857 40.003 1.00 97.25 83 GLU A O 1
ATOM 648 N N . ASN A 1 84 ? -30.495 2.144 42.030 1.00 97.50 84 ASN A N 1
ATOM 649 C CA . ASN A 1 84 ? -29.148 2.397 41.522 1.00 97.50 84 ASN A CA 1
ATOM 650 C C . ASN A 1 84 ? -28.575 1.191 40.768 1.00 97.50 84 ASN A C 1
ATOM 652 O O . ASN A 1 84 ? -27.981 1.364 39.705 1.00 97.50 84 ASN A O 1
ATOM 656 N N . VAL A 1 85 ? -28.758 -0.027 41.289 1.00 97.44 85 VAL A N 1
ATOM 657 C CA . VAL A 1 85 ? -28.331 -1.259 40.606 1.00 97.44 85 VAL A CA 1
ATOM 658 C C . VAL A 1 85 ? -29.039 -1.394 39.262 1.00 97.44 85 VAL A C 1
ATOM 660 O O . VAL A 1 85 ? -28.371 -1.613 38.256 1.00 97.44 85 VAL A O 1
ATOM 663 N N . GLN A 1 86 ? -30.354 -1.182 39.217 1.00 97.25 86 GLN A N 1
ATOM 664 C CA . GLN A 1 86 ? -31.118 -1.269 37.975 1.00 97.25 86 GLN A CA 1
ATOM 665 C C . GLN A 1 86 ? -30.650 -0.231 36.939 1.00 97.25 86 GLN A C 1
ATOM 667 O O . GLN A 1 86 ? -30.420 -0.574 35.780 1.00 97.25 86 GLN A O 1
ATOM 672 N N . SER A 1 87 ? -30.420 1.016 37.360 1.00 97.75 87 SER A N 1
ATOM 673 C CA . SER A 1 87 ? -29.893 2.066 36.478 1.00 97.75 87 SER A CA 1
ATOM 674 C C . SER A 1 87 ? -28.490 1.739 35.950 1.00 97.75 87 SER A C 1
ATOM 676 O O . SER A 1 87 ? -28.183 1.970 34.778 1.00 97.75 87 SER A O 1
ATOM 678 N N . LEU A 1 88 ? -27.623 1.171 36.793 1.00 97.31 88 LEU A N 1
ATOM 679 C CA . LEU A 1 88 ? -26.289 0.742 36.376 1.00 97.31 88 LEU A CA 1
ATOM 680 C C . LEU A 1 88 ? -26.349 -0.431 35.393 1.00 97.31 88 LEU A C 1
ATOM 682 O O . LEU A 1 88 ? -25.598 -0.436 34.421 1.00 97.31 88 LEU A O 1
ATOM 686 N N . GLU A 1 89 ? -27.245 -1.395 35.601 1.00 97.25 89 GLU A N 1
ATOM 687 C CA . GLU A 1 89 ? -27.451 -2.512 34.674 1.00 97.25 89 GLU A CA 1
ATOM 688 C C . GLU A 1 89 ? -27.911 -2.040 33.289 1.00 97.25 89 GLU A C 1
ATOM 690 O O . GLU A 1 89 ? -27.445 -2.562 32.273 1.00 97.25 89 GLU A O 1
ATOM 695 N N . GLU A 1 90 ? -28.789 -1.039 33.229 1.00 97.38 90 GLU A N 1
ATOM 696 C CA . GLU A 1 90 ? -29.227 -0.420 31.973 1.00 97.38 90 GLU A CA 1
ATOM 697 C C . GLU A 1 90 ? -28.063 0.278 31.261 1.00 97.38 90 GLU A C 1
ATOM 699 O O . GLU A 1 90 ? -27.790 -0.019 30.097 1.00 97.38 90 GLU A O 1
ATOM 704 N N . ARG A 1 91 ? -27.288 1.099 31.981 1.00 97.62 91 ARG A N 1
ATOM 705 C CA . ARG A 1 91 ? -26.094 1.762 31.426 1.00 97.62 91 ARG A CA 1
ATOM 706 C C . ARG A 1 91 ? -25.046 0.771 30.928 1.00 97.62 91 ARG A C 1
ATOM 708 O O . ARG A 1 91 ? -24.410 1.011 29.906 1.00 97.62 91 ARG A O 1
ATOM 715 N N . VAL A 1 92 ? -24.849 -0.345 31.631 1.00 97.56 92 VAL A N 1
ATOM 716 C CA . VAL A 1 92 ? -23.924 -1.401 31.193 1.00 97.56 92 VAL A CA 1
ATOM 717 C C . VAL A 1 92 ? -24.396 -2.020 29.880 1.00 97.56 92 VAL A C 1
ATOM 719 O O . VAL A 1 92 ? -23.576 -2.224 28.988 1.00 97.56 92 VAL A O 1
ATOM 722 N N . LYS A 1 93 ? -25.699 -2.283 29.721 1.00 97.31 93 LYS A N 1
ATOM 723 C CA . LYS A 1 93 ? -26.252 -2.812 28.464 1.00 97.31 93 LYS A CA 1
ATOM 724 C C . LYS A 1 93 ? -26.103 -1.825 27.308 1.00 97.31 93 LYS A C 1
ATOM 726 O O . LYS A 1 93 ? -25.754 -2.241 26.206 1.00 97.31 93 LYS A O 1
ATOM 731 N N . GLU A 1 94 ? -26.341 -0.539 27.553 1.00 97.50 94 GLU A N 1
ATOM 732 C CA . GLU A 1 94 ? -26.157 0.513 26.547 1.00 97.50 94 GLU A CA 1
ATOM 733 C C . GLU A 1 94 ? -24.701 0.594 26.085 1.00 97.50 94 GLU A C 1
ATOM 735 O O . GLU A 1 94 ? -24.438 0.494 24.887 1.00 97.50 94 GLU A O 1
ATOM 740 N N . LEU A 1 95 ? -23.754 0.659 27.026 1.00 97.38 95 LEU A N 1
ATOM 741 C CA . LEU A 1 95 ? -22.322 0.687 26.718 1.00 97.38 95 LEU A CA 1
ATOM 742 C C . LEU A 1 95 ? -21.863 -0.579 25.988 1.00 97.38 95 LEU A C 1
ATOM 744 O O . LEU A 1 95 ? -21.065 -0.502 25.060 1.00 97.38 95 LEU A O 1
ATOM 748 N N . GLN A 1 96 ? -22.380 -1.753 26.359 1.00 97.06 96 GLN A N 1
ATOM 749 C CA . GLN A 1 96 ? -22.088 -2.997 25.641 1.00 97.06 96 GLN A CA 1
ATOM 750 C C . GLN A 1 96 ? -22.590 -2.956 24.192 1.00 97.06 96 GLN A C 1
ATOM 752 O O . GLN A 1 96 ? -21.899 -3.435 23.291 1.00 97.06 96 GLN A O 1
ATOM 757 N N . ALA A 1 97 ? -23.771 -2.382 23.954 1.00 96.94 97 ALA A N 1
ATOM 758 C CA . ALA A 1 97 ? -24.321 -2.233 22.613 1.00 96.94 97 ALA A CA 1
ATOM 759 C C . ALA A 1 97 ? -23.556 -1.193 21.778 1.00 96.94 97 ALA A C 1
ATOM 761 O O . ALA A 1 97 ? -23.421 -1.377 20.570 1.00 96.94 97 ALA A O 1
ATOM 762 N N . GLU A 1 98 ? -23.067 -0.120 22.398 1.00 97.25 98 GLU A N 1
ATOM 763 C CA . GLU A 1 98 ? -22.224 0.894 21.754 1.00 97.25 98 GLU A CA 1
ATOM 764 C C . GLU A 1 98 ? -20.857 0.309 21.381 1.00 97.25 98 GLU A C 1
ATOM 766 O O . GLU A 1 98 ? -20.495 0.304 20.209 1.00 97.25 98 GLU A O 1
ATOM 771 N N . MET A 1 99 ? -20.176 -0.353 22.322 1.00 96.62 99 MET A N 1
ATOM 772 C CA . MET A 1 99 ? -18.904 -1.039 22.060 1.00 96.62 99 MET A CA 1
ATOM 773 C C . MET A 1 99 ? -19.000 -2.081 20.938 1.00 96.62 99 MET A C 1
ATOM 775 O O . MET A 1 99 ? -18.054 -2.256 20.170 1.00 96.62 99 MET A O 1
ATOM 779 N N . ALA A 1 100 ? -20.120 -2.805 20.845 1.00 96.50 100 ALA A N 1
ATOM 780 C CA . ALA A 1 100 ? -20.334 -3.769 19.770 1.00 96.50 100 ALA A CA 1
ATOM 781 C C . ALA A 1 100 ? -20.450 -3.088 18.396 1.00 96.50 100 ALA A C 1
ATOM 783 O O . ALA A 1 100 ? -19.907 -3.606 17.419 1.00 96.50 100 ALA A O 1
ATOM 784 N N . ARG A 1 101 ? -21.118 -1.927 18.323 1.00 96.88 101 ARG A N 1
ATOM 785 C CA . ARG A 1 101 ? -21.224 -1.131 17.091 1.00 96.88 101 ARG A CA 1
ATOM 786 C C . ARG A 1 101 ? -19.880 -0.539 16.700 1.00 96.88 101 ARG A C 1
ATOM 788 O O . ARG A 1 101 ? -19.450 -0.759 15.574 1.00 96.88 101 ARG A O 1
ATOM 795 N N . ASP A 1 102 ? -19.189 0.100 17.638 1.00 96.69 102 ASP A N 1
ATOM 796 C CA . ASP A 1 102 ? -17.871 0.696 17.400 1.00 96.69 102 ASP A CA 1
ATOM 797 C C . ASP A 1 102 ? -16.877 -0.349 16.895 1.00 96.69 102 ASP A C 1
ATOM 799 O O . ASP A 1 102 ? -16.131 -0.114 15.946 1.00 96.69 102 ASP A O 1
ATOM 803 N N . ARG A 1 103 ? -16.900 -1.550 17.485 1.00 96.81 103 ARG A N 1
ATOM 804 C CA . ARG A 1 103 ? -16.061 -2.660 17.034 1.00 96.81 103 ARG A CA 1
ATOM 805 C C . ARG A 1 103 ? -16.402 -3.094 15.609 1.00 96.81 103 ARG A C 1
ATOM 807 O O . ARG A 1 103 ? -15.490 -3.324 14.819 1.00 96.81 103 ARG A O 1
ATOM 814 N N . GLN A 1 104 ? -17.686 -3.197 15.273 1.00 96.75 104 GLN A N 1
ATOM 815 C CA . GLN A 1 104 ? -18.122 -3.548 13.922 1.00 96.75 104 GLN A CA 1
ATOM 816 C C . GLN A 1 104 ? -17.709 -2.477 12.900 1.00 96.75 104 GLN A C 1
ATOM 818 O O . GLN A 1 104 ? -17.241 -2.813 11.812 1.00 96.75 104 GLN A O 1
ATOM 823 N N . GLU A 1 105 ? -17.847 -1.197 13.245 1.00 96.75 105 GLU A N 1
ATOM 824 C CA . GLU A 1 105 ? -17.414 -0.079 12.403 1.00 96.75 105 GLU A CA 1
ATOM 825 C C . GLU A 1 105 ? -15.894 -0.065 12.223 1.00 96.75 105 GLU A C 1
ATOM 827 O O . GLU A 1 105 ? -15.408 0.101 11.104 1.00 96.75 105 GLU A O 1
ATOM 832 N N . GLN A 1 106 ? -15.137 -0.316 13.293 1.00 96.19 106 GLN A N 1
ATOM 833 C CA . GLN A 1 106 ? -13.682 -0.411 13.242 1.00 96.19 106 GLN A CA 1
ATOM 834 C C . GLN A 1 106 ? -13.218 -1.584 12.366 1.00 96.19 106 GLN A C 1
ATOM 836 O O . GLN A 1 106 ? -12.300 -1.422 11.561 1.00 96.19 106 GLN A O 1
ATOM 841 N N . GLU A 1 107 ? -13.849 -2.754 12.490 1.00 96.44 107 GLU A N 1
ATOM 842 C CA . GLU A 1 107 ? -13.551 -3.922 11.655 1.00 96.44 107 GLU A CA 1
ATOM 843 C C . GLU A 1 107 ? -13.865 -3.636 10.176 1.00 96.44 107 GLU A C 1
ATOM 845 O O . GLU A 1 107 ? -13.025 -3.895 9.310 1.00 96.44 107 GLU A O 1
ATOM 850 N N . ALA A 1 108 ? -15.010 -3.013 9.876 1.00 96.56 108 ALA A N 1
ATOM 851 C CA . ALA A 1 108 ? -15.370 -2.614 8.514 1.00 96.56 108 ALA A CA 1
ATOM 852 C C . ALA A 1 108 ? -14.400 -1.571 7.928 1.00 96.56 108 ALA A C 1
ATOM 854 O O . ALA A 1 108 ? -13.963 -1.700 6.782 1.00 96.56 108 ALA A O 1
ATOM 855 N N . ALA A 1 109 ? -14.016 -0.565 8.719 1.00 96.75 109 ALA A N 1
ATOM 856 C CA . ALA A 1 109 ? -13.056 0.457 8.314 1.00 96.75 109 ALA A CA 1
ATOM 857 C C . ALA A 1 109 ? -11.665 -0.137 8.047 1.00 96.75 109 ALA A C 1
ATOM 859 O O . ALA A 1 109 ? -11.010 0.242 7.076 1.00 96.75 109 ALA A O 1
ATOM 860 N N . MET A 1 110 ? -11.223 -1.096 8.865 1.00 96.19 110 MET A N 1
ATOM 861 C CA . MET A 1 110 ? -9.941 -1.779 8.684 1.00 96.19 110 MET A CA 1
ATOM 862 C C . MET A 1 110 ? -9.910 -2.597 7.387 1.00 96.19 110 MET A C 1
ATOM 864 O O . MET A 1 110 ? -8.917 -2.540 6.659 1.00 96.19 110 MET A O 1
ATOM 868 N N . VAL A 1 111 ? -10.993 -3.312 7.066 1.00 96.88 111 VAL A N 1
ATOM 869 C CA . VAL A 1 111 ? -11.113 -4.058 5.801 1.00 96.88 111 VAL A CA 1
ATOM 870 C C . VAL A 1 111 ? -11.086 -3.105 4.607 1.00 96.88 111 VAL A C 1
ATOM 872 O O . VAL A 1 111 ? -10.265 -3.281 3.707 1.00 96.88 111 VAL A O 1
ATOM 875 N N . ALA A 1 112 ? -11.902 -2.046 4.631 1.00 96.81 112 ALA A N 1
ATOM 876 C CA . ALA A 1 112 ? -11.951 -1.061 3.550 1.00 96.81 112 ALA A CA 1
ATOM 877 C C . ALA A 1 112 ? -10.597 -0.361 3.333 1.00 96.81 112 ALA A C 1
ATOM 879 O O . ALA A 1 112 ? -10.175 -0.136 2.195 1.00 96.81 112 ALA A O 1
ATOM 880 N N . LEU A 1 113 ? -9.885 -0.041 4.419 1.00 97.06 113 LEU A N 1
ATOM 881 C CA . LEU A 1 113 ? -8.551 0.547 4.345 1.00 97.06 113 LEU A CA 1
ATOM 882 C C . LEU A 1 113 ? -7.532 -0.437 3.755 1.00 97.06 113 LEU A C 1
ATOM 884 O O . LEU A 1 113 ? -6.719 -0.036 2.924 1.00 97.06 113 LEU A O 1
ATOM 888 N N . GLY A 1 114 ? -7.590 -1.715 4.145 1.00 96.56 114 GLY A N 1
ATOM 889 C CA . GLY A 1 114 ? -6.725 -2.766 3.606 1.00 96.56 114 GLY A CA 1
ATOM 890 C C . GLY A 1 114 ? -6.916 -2.975 2.102 1.00 96.56 114 GLY A C 1
ATOM 891 O O . GLY A 1 114 ? -5.939 -3.015 1.352 1.00 96.56 114 GLY A O 1
ATOM 892 N N . GLU A 1 115 ? -8.167 -3.029 1.642 1.00 96.31 115 GLU A N 1
ATOM 893 C CA . GLU A 1 115 ? -8.500 -3.136 0.216 1.00 96.31 115 GLU A CA 1
ATOM 894 C C . GLU A 1 115 ? -8.027 -1.910 -0.571 1.00 96.31 115 GLU A C 1
ATOM 896 O O . GLU A 1 115 ? -7.375 -2.050 -1.608 1.00 96.31 115 GLU A O 1
ATOM 901 N N . SER A 1 116 ? -8.294 -0.706 -0.057 1.00 96.75 116 SER A N 1
ATOM 902 C CA . SER A 1 116 ? -7.856 0.550 -0.674 1.00 96.75 116 SER A CA 1
ATOM 903 C C . SER A 1 116 ? -6.330 0.632 -0.784 1.00 96.75 116 SER A C 1
ATOM 905 O O . SER A 1 116 ? -5.799 0.982 -1.840 1.00 96.75 116 SER A O 1
ATOM 907 N N . HIS A 1 117 ? -5.609 0.239 0.271 1.00 95.94 117 HIS A N 1
ATOM 908 C CA . HIS A 1 117 ? -4.148 0.212 0.271 1.00 95.94 117 HIS A CA 1
ATOM 909 C C . HIS A 1 117 ? -3.593 -0.778 -0.760 1.00 95.94 117 HIS A C 1
ATOM 911 O O . HIS A 1 117 ? -2.710 -0.420 -1.540 1.00 95.94 117 HIS A O 1
ATOM 917 N N . SER A 1 118 ? -4.150 -1.992 -0.823 1.00 96.12 118 SER A N 1
ATOM 918 C CA . SER A 1 118 ? -3.749 -3.003 -1.806 1.00 96.12 118 SER A CA 1
ATOM 919 C C . SER A 1 118 ? -3.985 -2.527 -3.244 1.00 96.12 118 SER A C 1
ATOM 921 O O . SER A 1 118 ? -3.087 -2.618 -4.084 1.00 96.12 118 SER A O 1
ATOM 923 N N . GLN A 1 119 ? -5.149 -1.929 -3.520 1.00 96.38 119 GLN A N 1
ATOM 924 C CA . GLN A 1 119 ? -5.460 -1.361 -4.834 1.00 96.38 119 GLN A CA 1
ATOM 925 C C . GLN A 1 119 ? -4.526 -0.203 -5.201 1.00 96.38 119 GLN A C 1
ATOM 927 O O . GLN A 1 119 ? -4.072 -0.112 -6.343 1.00 96.38 119 GLN A O 1
ATOM 932 N N . ALA A 1 120 ? -4.228 0.688 -4.252 1.00 96.12 120 ALA A N 1
ATOM 933 C CA . ALA A 1 120 ? -3.305 1.796 -4.471 1.00 96.12 120 ALA A CA 1
ATOM 934 C C . ALA A 1 120 ? -1.889 1.293 -4.784 1.00 96.12 120 ALA A C 1
ATOM 936 O O . ALA A 1 120 ? -1.268 1.773 -5.732 1.00 96.12 120 ALA A O 1
ATOM 937 N N . GLN A 1 121 ? -1.407 0.286 -4.050 1.00 96.38 121 GLN A N 1
ATOM 938 C CA . GLN A 1 121 ? -0.100 -0.324 -4.283 1.00 96.38 121 GLN A CA 1
ATOM 939 C C . GLN A 1 121 ? -0.019 -0.992 -5.663 1.00 96.38 121 GLN A C 1
ATOM 941 O O . GLN A 1 121 ? 0.945 -0.761 -6.392 1.00 96.38 121 GLN A O 1
ATOM 946 N N . GLN A 1 122 ? -1.045 -1.753 -6.057 1.00 95.75 122 GLN A N 1
ATOM 947 C CA . GLN A 1 122 ? -1.111 -2.372 -7.386 1.00 95.75 122 GLN A CA 1
ATOM 948 C C . GLN A 1 122 ? -1.117 -1.326 -8.505 1.00 95.75 122 GLN A C 1
ATOM 950 O O . GLN A 1 122 ? -0.365 -1.452 -9.470 1.00 95.75 122 GLN A O 1
ATOM 955 N N . ARG A 1 123 ? -1.921 -0.262 -8.369 1.00 96.38 123 ARG A N 1
ATOM 956 C CA . ARG A 1 123 ? -1.935 0.842 -9.343 1.00 96.38 123 ARG A CA 1
ATOM 957 C C . ARG A 1 123 ? -0.572 1.512 -9.451 1.00 96.38 123 ARG A C 1
ATOM 959 O O . ARG A 1 123 ? -0.128 1.790 -10.559 1.00 96.38 123 ARG A O 1
ATOM 966 N N . MET A 1 124 ? 0.094 1.749 -8.324 1.00 95.69 124 MET A N 1
ATOM 967 C CA . MET A 1 124 ? 1.413 2.376 -8.308 1.00 95.69 124 MET A CA 1
ATOM 968 C C . MET A 1 124 ? 2.464 1.497 -9.001 1.00 95.69 124 MET A C 1
ATOM 970 O O . MET A 1 124 ? 3.240 2.008 -9.804 1.00 95.69 124 MET A O 1
ATOM 974 N N . GLN A 1 125 ? 2.456 0.182 -8.759 1.00 94.00 125 GLN A N 1
ATOM 975 C CA . GLN A 1 125 ? 3.344 -0.765 -9.448 1.00 94.00 125 GLN A CA 1
ATOM 976 C C . GLN A 1 125 ? 3.084 -0.803 -10.959 1.00 94.00 125 GLN A C 1
ATOM 978 O O . GLN A 1 125 ? 4.020 -0.708 -11.749 1.00 94.00 125 GLN A O 1
ATOM 983 N N . GLN A 1 126 ? 1.816 -0.854 -11.376 1.00 94.00 126 GLN A N 1
ATOM 984 C CA . GLN A 1 126 ? 1.450 -0.818 -12.796 1.00 94.00 126 GLN A CA 1
ATOM 985 C C . GLN A 1 126 ? 1.888 0.487 -13.472 1.00 94.00 126 GLN A C 1
ATOM 987 O O . GLN A 1 126 ? 2.406 0.460 -14.587 1.00 94.00 126 GLN A O 1
ATOM 992 N N . GLN A 1 127 ? 1.712 1.627 -12.800 1.00 96.31 127 GLN A N 1
ATOM 993 C CA . GLN A 1 127 ? 2.160 2.927 -13.303 1.00 96.31 127 GLN A CA 1
ATOM 994 C C . GLN A 1 127 ? 3.685 3.003 -13.418 1.00 96.31 127 GLN A C 1
ATOM 996 O O . GLN A 1 127 ? 4.185 3.536 -14.407 1.00 96.31 127 GLN A O 1
ATOM 1001 N N . ALA A 1 128 ? 4.420 2.449 -12.451 1.00 94.00 128 ALA A N 1
ATOM 1002 C CA . ALA A 1 128 ? 5.877 2.394 -12.494 1.00 94.00 128 ALA A CA 1
ATOM 1003 C C . ALA A 1 128 ? 6.380 1.544 -13.672 1.00 94.00 128 ALA A C 1
ATOM 1005 O O . ALA A 1 128 ? 7.231 2.005 -14.432 1.00 94.00 128 ALA A O 1
ATOM 1006 N N . LEU A 1 129 ? 5.803 0.355 -13.882 1.00 93.81 129 LEU A N 1
ATOM 1007 C CA . LEU A 1 129 ? 6.153 -0.506 -15.015 1.00 93.81 129 LEU A CA 1
ATOM 1008 C C . LEU A 1 129 ? 5.818 0.161 -16.358 1.00 93.81 129 LEU A C 1
ATOM 1010 O O . LEU A 1 129 ? 6.638 0.162 -17.273 1.00 93.81 129 LEU A O 1
ATOM 1014 N N . ALA A 1 130 ? 4.642 0.784 -16.475 1.00 94.56 130 ALA A N 1
ATOM 1015 C CA . ALA A 1 130 ? 4.257 1.505 -17.687 1.00 94.56 130 ALA A CA 1
ATOM 1016 C C . ALA A 1 130 ? 5.216 2.667 -17.999 1.00 94.56 130 ALA A C 1
ATOM 1018 O O . ALA A 1 130 ? 5.612 2.852 -19.150 1.00 94.56 130 ALA A O 1
ATOM 1019 N N . ALA A 1 131 ? 5.627 3.429 -16.980 1.00 95.50 131 ALA A N 1
ATOM 1020 C CA . ALA A 1 131 ? 6.605 4.502 -17.137 1.00 95.50 131 ALA A CA 1
ATOM 1021 C C . ALA A 1 131 ? 7.980 3.969 -17.574 1.00 95.50 131 ALA A C 1
ATOM 1023 O O . ALA A 1 131 ? 8.603 4.553 -18.460 1.00 95.50 131 ALA A O 1
ATOM 1024 N N . LEU A 1 132 ? 8.429 2.843 -17.009 1.00 95.12 132 LEU A N 1
ATOM 1025 C CA . LEU A 1 132 ? 9.682 2.192 -17.395 1.00 95.12 132 LEU A CA 1
ATOM 1026 C C . LEU A 1 132 ? 9.675 1.778 -18.874 1.00 95.12 132 LEU A C 1
ATOM 1028 O O . LEU A 1 132 ? 10.628 2.064 -19.598 1.00 95.12 132 LEU A O 1
ATOM 1032 N N . LEU A 1 133 ? 8.582 1.166 -19.341 1.00 93.44 133 LEU A N 1
ATOM 1033 C CA . LEU A 1 133 ? 8.434 0.755 -20.740 1.00 93.44 133 LEU A CA 1
ATOM 1034 C C . LEU A 1 133 ? 8.393 1.951 -21.701 1.00 93.44 133 LEU A C 1
ATOM 1036 O O . LEU A 1 133 ? 8.957 1.872 -22.790 1.00 93.44 133 LEU A O 1
ATOM 1040 N N . LEU A 1 134 ? 7.783 3.072 -21.298 1.00 95.38 134 LEU A N 1
ATOM 1041 C CA . LEU A 1 134 ? 7.812 4.310 -22.085 1.00 95.38 134 LEU A CA 1
ATOM 1042 C C . LEU A 1 134 ? 9.229 4.877 -22.215 1.00 95.38 134 LEU A C 1
ATOM 1044 O O . LEU A 1 134 ? 9.618 5.300 -23.303 1.00 95.38 134 LEU A O 1
ATOM 1048 N N . ILE A 1 135 ? 10.011 4.865 -21.132 1.00 95.25 135 ILE A N 1
ATOM 1049 C CA . ILE A 1 135 ? 11.416 5.292 -21.165 1.00 95.25 135 ILE A CA 1
ATOM 1050 C C . ILE A 1 135 ? 12.218 4.378 -22.091 1.00 95.25 135 ILE A C 1
ATOM 1052 O O . ILE A 1 135 ? 12.945 4.873 -22.948 1.00 95.25 135 ILE A O 1
ATOM 1056 N N . LEU A 1 136 ? 12.058 3.058 -21.959 1.00 94.25 136 LEU A N 1
ATOM 1057 C CA . LEU A 1 136 ? 12.740 2.091 -22.815 1.00 94.25 136 LEU A CA 1
ATOM 1058 C C . LEU A 1 136 ? 12.398 2.310 -24.296 1.00 94.25 136 LEU A C 1
ATOM 1060 O O . LEU A 1 136 ? 13.303 2.364 -25.125 1.00 94.25 136 LEU A O 1
ATOM 1064 N N . ALA A 1 137 ? 11.119 2.508 -24.624 1.00 93.88 137 ALA A N 1
ATOM 1065 C CA . ALA A 1 137 ? 10.687 2.818 -25.985 1.00 93.88 137 ALA A CA 1
ATOM 1066 C C . ALA A 1 137 ? 11.320 4.118 -26.510 1.00 93.88 137 ALA A C 1
ATOM 1068 O O . ALA A 1 137 ? 11.798 4.149 -27.642 1.00 93.88 137 ALA A O 1
ATOM 1069 N N . GLY A 1 138 ? 11.379 5.169 -25.685 1.00 95.75 138 GLY A N 1
ATOM 1070 C CA . GLY A 1 138 ? 12.035 6.429 -26.044 1.00 95.75 138 GLY A CA 1
ATOM 1071 C C . GLY A 1 138 ? 13.536 6.266 -26.305 1.00 95.75 138 GLY A C 1
ATOM 1072 O O . GLY A 1 138 ? 14.057 6.808 -27.274 1.00 95.75 138 GLY A O 1
ATOM 1073 N N . VAL A 1 139 ? 14.231 5.464 -25.496 1.00 95.75 139 VAL A N 1
ATOM 1074 C CA . VAL A 1 139 ? 15.658 5.167 -25.694 1.00 95.75 139 VAL A CA 1
ATOM 1075 C C . VAL A 1 139 ? 15.899 4.343 -26.961 1.00 95.75 139 VAL A C 1
ATOM 1077 O O . VAL A 1 139 ? 16.860 4.599 -27.683 1.00 95.75 139 VAL A O 1
ATOM 1080 N N . VAL A 1 140 ? 15.022 3.386 -27.269 1.00 95.00 140 VAL A N 1
ATOM 1081 C CA . VAL A 1 140 ? 15.074 2.625 -28.527 1.00 95.00 140 VAL A CA 1
ATOM 1082 C C . VAL A 1 140 ? 14.876 3.540 -29.736 1.00 95.00 140 VAL A C 1
ATOM 1084 O O . VAL A 1 140 ? 15.651 3.457 -30.687 1.00 95.00 140 VAL A O 1
ATOM 1087 N N . GLN A 1 141 ? 13.900 4.450 -29.682 1.00 95.81 141 GLN A N 1
ATOM 1088 C CA . GLN A 1 141 ? 13.668 5.445 -30.735 1.00 95.81 141 GLN A CA 1
ATOM 1089 C C . GLN A 1 141 ? 14.872 6.375 -30.927 1.00 95.81 141 GLN A C 1
ATOM 1091 O O . GLN A 1 141 ? 15.242 6.672 -32.060 1.00 95.81 141 GLN A O 1
ATOM 1096 N N . GLU A 1 142 ? 15.515 6.800 -29.840 1.00 96.25 142 GLU A N 1
ATOM 1097 C CA . GLU A 1 142 ? 16.731 7.614 -29.914 1.00 96.25 142 GLU A CA 1
ATOM 1098 C C . GLU A 1 142 ? 17.892 6.828 -30.545 1.00 96.25 142 GLU A C 1
ATOM 1100 O O . GLU A 1 142 ? 18.576 7.327 -31.439 1.00 96.25 142 GLU A O 1
ATOM 1105 N N . GLY A 1 143 ? 18.082 5.564 -30.150 1.00 96.12 143 GLY A N 1
ATOM 1106 C CA . GLY A 1 143 ? 19.065 4.671 -30.766 1.00 96.12 143 GLY A CA 1
ATOM 1107 C C . GLY A 1 143 ? 18.825 4.475 -32.268 1.00 96.12 143 GLY A C 1
ATOM 1108 O O . GLY A 1 143 ? 19.769 4.546 -33.059 1.00 96.12 143 GLY A O 1
ATOM 1109 N N . GLU A 1 144 ? 17.564 4.296 -32.674 1.00 95.25 144 GLU A N 1
ATOM 1110 C CA . GLU A 1 144 ? 17.159 4.239 -34.081 1.00 95.25 144 GLU A CA 1
ATOM 1111 C C . GLU A 1 144 ? 17.522 5.536 -34.816 1.00 95.25 144 GLU A C 1
ATOM 1113 O O . GLU A 1 144 ? 18.132 5.487 -35.886 1.00 95.25 144 GLU A O 1
ATOM 1118 N N . ALA A 1 145 ? 17.194 6.695 -34.242 1.00 96.25 145 ALA A N 1
ATOM 1119 C CA . ALA A 1 145 ? 17.467 7.994 -34.848 1.00 96.25 145 ALA A CA 1
ATOM 1120 C C . ALA A 1 145 ? 18.973 8.242 -35.045 1.00 96.25 145 ALA A C 1
ATOM 1122 O O . ALA A 1 145 ? 1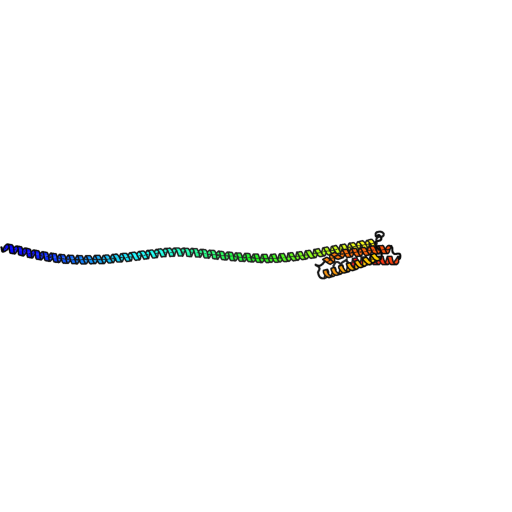9.378 8.744 -36.098 1.00 96.25 145 ALA A O 1
ATOM 1123 N N . ILE A 1 146 ? 19.811 7.849 -34.078 1.00 96.12 146 ILE A N 1
ATOM 1124 C CA . ILE A 1 146 ? 21.276 7.976 -34.151 1.00 96.12 146 ILE A CA 1
ATOM 1125 C C . ILE A 1 146 ? 21.841 7.172 -35.332 1.00 96.12 146 ILE A C 1
ATOM 1127 O O . ILE A 1 146 ? 22.570 7.725 -36.170 1.00 96.12 146 ILE A O 1
ATOM 1131 N N . VAL A 1 147 ? 21.497 5.881 -35.429 1.00 95.56 147 VAL A N 1
ATOM 1132 C CA . VAL A 1 147 ? 22.003 5.018 -36.511 1.00 95.56 147 VAL A CA 1
ATOM 1133 C C . VAL A 1 147 ? 21.394 5.426 -37.852 1.00 95.56 147 VAL A C 1
ATOM 1135 O O . VAL A 1 147 ? 22.118 5.521 -38.841 1.00 95.56 147 VAL A O 1
ATOM 1138 N N . GLY A 1 148 ? 20.098 5.749 -37.886 1.00 94.25 148 GLY A N 1
ATOM 1139 C CA . GLY A 1 148 ? 19.385 6.189 -39.087 1.00 94.25 148 GLY A CA 1
ATOM 1140 C C . GLY A 1 148 ? 19.987 7.455 -39.688 1.00 94.25 148 GLY A C 1
ATOM 1141 O O . GLY A 1 148 ? 20.322 7.477 -40.871 1.00 94.25 148 GLY A O 1
ATOM 1142 N N . THR A 1 149 ? 20.242 8.470 -38.859 1.00 93.50 149 THR A N 1
ATOM 1143 C CA . THR A 1 149 ? 20.908 9.710 -39.293 1.00 93.50 149 THR A CA 1
ATOM 1144 C C . THR A 1 149 ? 22.305 9.428 -39.849 1.00 93.50 149 THR A C 1
ATOM 1146 O O . THR A 1 149 ? 22.699 9.975 -40.878 1.00 93.50 149 THR A O 1
ATOM 1149 N N . SER A 1 150 ? 23.050 8.535 -39.194 1.00 92.62 150 SER A N 1
ATOM 1150 C CA . SER A 1 150 ? 24.405 8.169 -39.623 1.00 92.62 150 SER A CA 1
ATOM 1151 C C . SER A 1 150 ? 24.406 7.409 -40.951 1.00 92.62 150 SER A C 1
ATOM 1153 O O . SER A 1 150 ? 25.299 7.614 -41.773 1.00 92.62 150 SER A O 1
ATOM 1155 N N . LEU A 1 151 ? 23.396 6.564 -41.178 1.00 92.12 151 LEU A N 1
ATOM 1156 C CA . LEU A 1 151 ? 23.193 5.839 -42.429 1.00 92.12 151 LEU A CA 1
ATOM 1157 C C . LEU A 1 151 ? 22.850 6.799 -43.573 1.00 92.12 151 LEU A C 1
ATOM 1159 O O . LEU A 1 151 ? 23.482 6.731 -44.623 1.00 92.12 151 LEU A O 1
ATOM 1163 N N . GLU A 1 152 ? 21.941 7.753 -43.350 1.00 91.19 152 GLU A N 1
ATOM 1164 C CA . GLU A 1 152 ? 21.643 8.802 -44.335 1.00 91.19 152 GLU A CA 1
ATOM 1165 C C . GLU A 1 152 ? 22.881 9.639 -44.685 1.00 91.19 152 GLU A C 1
ATOM 1167 O O . GLU A 1 152 ? 23.088 10.009 -45.843 1.00 91.19 152 GLU A O 1
ATOM 1172 N N . ASP A 1 153 ? 23.724 9.949 -43.696 1.00 87.94 153 ASP A N 1
ATOM 1173 C CA . ASP A 1 153 ? 24.950 10.713 -43.920 1.00 87.94 153 ASP A CA 1
ATOM 1174 C C . ASP A 1 153 ? 26.005 9.932 -44.725 1.00 87.94 153 ASP A C 1
ATOM 1176 O O . ASP A 1 153 ? 26.798 10.561 -45.429 1.00 87.94 153 ASP A O 1
ATOM 1180 N N . MET A 1 154 ? 26.003 8.590 -44.705 1.00 85.50 154 MET A N 1
ATOM 1181 C CA . MET A 1 154 ? 26.887 7.780 -45.563 1.00 85.50 154 MET A CA 1
ATOM 1182 C C . MET A 1 154 ? 26.579 7.936 -47.059 1.00 85.50 154 MET A C 1
ATOM 1184 O O . MET A 1 154 ? 27.486 7.780 -47.894 1.00 85.50 154 MET A O 1
ATOM 1188 N N . ASP A 1 155 ? 25.322 8.236 -47.387 1.00 77.19 155 ASP A N 1
ATOM 1189 C CA . ASP A 1 155 ? 24.827 8.406 -48.754 1.00 77.19 155 ASP A CA 1
ATOM 1190 C C . ASP A 1 155 ? 24.956 9.855 -49.247 1.00 77.19 155 ASP A C 1
ATOM 1192 O O . ASP A 1 155 ? 24.902 10.120 -50.451 1.00 77.19 155 ASP A O 1
ATOM 1196 N N . ARG A 1 156 ? 25.188 10.813 -48.339 1.00 81.00 156 ARG A N 1
ATOM 1197 C CA . ARG A 1 156 ? 25.343 12.233 -48.679 1.00 81.00 156 ARG A CA 1
ATOM 1198 C C . ARG A 1 156 ? 26.784 12.549 -49.113 1.00 81.00 156 ARG A C 1
ATOM 1200 O O . ARG A 1 156 ? 27.710 12.462 -48.302 1.00 81.00 156 ARG A O 1
ATOM 1207 N N . PRO A 1 157 ? 27.016 12.980 -50.369 1.00 70.81 157 PRO A N 1
ATOM 1208 C CA . PRO A 1 157 ? 28.354 13.345 -50.825 1.00 70.81 157 PRO A CA 1
ATOM 1209 C C . PRO A 1 157 ? 28.873 14.591 -50.088 1.00 70.81 157 PRO A C 1
ATOM 1211 O O . PRO A 1 157 ? 28.153 15.571 -49.912 1.00 70.81 157 PRO A O 1
ATOM 1214 N N . GLY A 1 158 ? 30.141 14.559 -49.664 1.00 68.31 158 GLY A N 1
ATOM 1215 C CA . GLY A 1 158 ? 30.850 15.714 -49.094 1.00 68.31 158 GLY A CA 1
ATOM 1216 C C . GLY A 1 158 ? 30.550 16.059 -47.629 1.00 68.31 158 GLY A C 1
ATOM 1217 O O . GLY A 1 158 ? 31.107 17.031 -47.128 1.00 68.31 158 GLY A O 1
ATOM 1218 N N . ARG A 1 159 ? 29.704 15.291 -46.923 1.00 66.69 159 ARG A N 1
ATOM 1219 C CA . ARG A 1 159 ? 29.383 15.544 -45.503 1.00 66.69 159 ARG A CA 1
ATOM 1220 C C . ARG A 1 159 ? 30.384 14.982 -44.497 1.00 66.69 159 ARG A C 1
ATOM 1222 O O . ARG A 1 159 ? 30.441 15.476 -43.376 1.00 66.69 159 ARG A O 1
ATOM 1229 N N . GLN A 1 160 ? 31.150 13.963 -44.869 1.00 63.22 160 GLN A N 1
ATOM 1230 C CA . GLN A 1 160 ? 32.052 13.277 -43.947 1.00 63.22 160 GLN A CA 1
ATOM 1231 C C . GLN A 1 160 ? 33.505 13.605 -44.293 1.00 63.22 160 GLN A C 1
ATOM 1233 O O . GLN A 1 160 ? 33.963 13.341 -45.403 1.00 63.22 160 GLN A O 1
ATOM 1238 N N . GLY A 1 161 ? 34.213 14.229 -43.347 1.00 64.50 161 GLY A N 1
ATOM 1239 C CA . GLY A 1 161 ? 35.668 14.355 -43.402 1.00 64.50 161 GLY A CA 1
ATOM 1240 C C . GLY A 1 161 ? 36.339 13.009 -43.125 1.00 64.50 161 GLY A C 1
ATOM 1241 O O . GLY A 1 161 ? 35.719 12.107 -42.562 1.00 64.50 161 GLY A O 1
ATOM 1242 N N . TYR A 1 162 ? 37.610 12.867 -43.500 1.00 64.69 162 TYR A N 1
ATOM 1243 C CA . TYR A 1 162 ? 38.396 11.683 -43.150 1.00 64.69 162 TYR A CA 1
ATOM 1244 C C . TYR A 1 162 ? 38.453 11.517 -41.618 1.00 64.69 162 TYR A C 1
ATOM 1246 O O . TYR A 1 162 ? 38.972 12.388 -40.922 1.00 64.69 162 TYR A O 1
ATOM 1254 N N . MET A 1 163 ? 37.889 10.414 -41.111 1.00 65.75 163 MET A N 1
ATOM 1255 C CA . MET A 1 163 ? 37.623 10.166 -39.682 1.00 65.75 163 MET A CA 1
ATOM 1256 C C . MET A 1 163 ? 38.325 8.910 -39.127 1.00 65.75 163 MET A C 1
ATOM 1258 O O . MET A 1 163 ? 37.933 8.411 -38.076 1.00 65.75 163 MET A O 1
ATOM 1262 N N . GLY A 1 164 ? 39.358 8.374 -39.787 1.00 69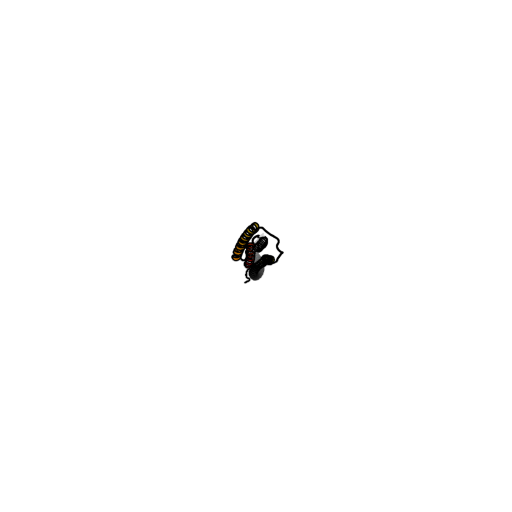.19 164 GLY A N 1
ATOM 1263 C CA . GLY A 1 164 ? 40.108 7.250 -39.212 1.00 69.19 164 GLY A CA 1
ATOM 1264 C C . GLY A 1 164 ? 41.006 6.500 -40.185 1.00 69.19 164 GLY A C 1
ATOM 1265 O O . GLY A 1 164 ? 40.810 6.557 -41.392 1.00 69.19 164 GLY A O 1
ATOM 1266 N N . THR A 1 165 ? 41.986 5.782 -39.637 1.00 86.06 165 THR A N 1
ATOM 1267 C CA . THR A 1 165 ? 42.823 4.806 -40.348 1.00 86.06 165 THR A CA 1
ATOM 1268 C C . THR A 1 165 ? 42.201 3.401 -40.275 1.00 86.06 165 THR A C 1
ATOM 1270 O O . THR A 1 165 ? 41.362 3.151 -39.397 1.00 86.06 165 THR A O 1
ATOM 1273 N N . PRO A 1 166 ? 42.619 2.445 -41.129 1.00 88.12 166 PRO A N 1
ATOM 1274 C CA . PRO A 1 166 ? 42.197 1.046 -41.016 1.00 88.12 166 PRO A CA 1
ATOM 1275 C C . PRO A 1 166 ? 42.393 0.458 -39.608 1.00 88.12 166 PRO A C 1
ATOM 1277 O O . PRO A 1 166 ? 41.548 -0.288 -39.118 1.00 88.12 166 PRO A O 1
ATOM 1280 N N . GLU A 1 167 ? 43.466 0.839 -38.913 1.00 88.75 167 GLU A N 1
ATOM 1281 C CA . GLU A 1 167 ? 43.750 0.396 -37.545 1.00 88.75 167 GLU A CA 1
ATOM 1282 C C . GLU A 1 167 ? 42.723 0.940 -36.545 1.00 88.75 167 GLU A C 1
ATOM 1284 O O . GLU A 1 167 ? 42.243 0.195 -35.690 1.00 88.75 167 GLU A O 1
ATOM 1289 N N . THR A 1 168 ? 42.342 2.217 -36.664 1.00 84.56 168 THR A N 1
ATOM 1290 C CA . THR A 1 168 ? 41.301 2.800 -35.799 1.00 84.56 168 THR A CA 1
ATOM 1291 C C . THR A 1 168 ? 39.929 2.183 -36.059 1.00 84.56 168 THR A C 1
ATOM 1293 O O . THR A 1 168 ? 39.177 1.959 -35.113 1.00 84.56 168 THR A O 1
ATOM 1296 N N . LEU A 1 169 ? 39.634 1.819 -37.311 1.00 90.56 169 LEU A N 1
ATOM 1297 C CA . LEU A 1 169 ? 38.401 1.125 -37.672 1.00 90.56 169 LEU A CA 1
ATOM 1298 C C . LEU A 1 169 ? 38.333 -0.263 -37.018 1.00 90.56 169 LEU A C 1
ATOM 1300 O O . LEU A 1 169 ? 37.319 -0.615 -36.421 1.00 90.56 169 LEU A O 1
ATOM 1304 N N . LEU A 1 170 ? 39.428 -1.031 -37.061 1.00 91.12 170 LEU A N 1
ATOM 1305 C CA . LEU A 1 170 ? 39.512 -2.336 -36.393 1.00 91.12 170 LEU A CA 1
ATOM 1306 C C . LEU A 1 170 ? 39.298 -2.224 -34.876 1.00 91.12 170 LEU A C 1
ATOM 1308 O O . LEU A 1 170 ? 38.582 -3.040 -34.292 1.00 91.12 170 LEU A O 1
ATOM 1312 N N . GLN A 1 171 ? 39.878 -1.204 -34.236 1.00 90.94 171 GLN A N 1
ATOM 1313 C CA . GLN A 1 171 ? 39.666 -0.948 -32.809 1.00 90.94 171 GLN A CA 1
ATOM 1314 C C . GLN A 1 171 ? 38.204 -0.612 -32.494 1.00 90.94 171 GLN A C 1
ATOM 1316 O O . GLN A 1 171 ? 37.657 -1.125 -31.519 1.00 90.94 171 GLN A O 1
ATOM 1321 N N . GLN A 1 172 ? 37.550 0.207 -33.317 1.00 90.94 172 GLN A N 1
ATOM 1322 C CA . GLN A 1 172 ? 36.146 0.567 -33.113 1.00 90.94 172 GLN A CA 1
ATOM 1323 C C . GLN A 1 172 ? 35.203 -0.631 -33.290 1.00 90.94 172 GLN A C 1
ATOM 1325 O O . GLN A 1 172 ? 34.260 -0.774 -32.514 1.00 90.94 172 GLN A O 1
ATOM 1330 N N . THR A 1 173 ? 35.488 -1.548 -34.218 1.00 92.06 173 THR A N 1
ATOM 1331 C CA . THR A 1 173 ? 34.720 -2.798 -34.364 1.00 92.06 173 THR A CA 1
ATOM 1332 C C . THR A 1 173 ? 34.776 -3.658 -33.096 1.00 92.06 173 THR A C 1
ATOM 1334 O O . THR A 1 173 ? 33.767 -4.245 -32.701 1.00 92.06 173 THR A O 1
ATOM 1337 N N . LEU A 1 174 ? 35.919 -3.692 -32.396 1.00 93.25 174 LEU A N 1
ATOM 1338 C CA . LEU A 1 174 ? 36.027 -4.383 -31.105 1.00 93.25 174 LEU A CA 1
ATOM 1339 C C . LEU A 1 174 ? 35.141 -3.729 -30.033 1.00 93.25 174 LEU A C 1
ATOM 1341 O O . LEU A 1 174 ? 34.497 -4.430 -29.252 1.00 93.25 174 LEU A O 1
ATOM 1345 N N . VAL A 1 175 ? 35.080 -2.395 -30.006 1.00 94.25 175 VAL A N 1
ATOM 1346 C CA . VAL A 1 175 ? 34.217 -1.650 -29.075 1.00 94.25 175 VAL A CA 1
ATOM 1347 C C . VAL A 1 175 ? 32.738 -1.934 -29.353 1.00 94.25 175 VAL A C 1
ATOM 1349 O O . VAL A 1 175 ? 31.981 -2.147 -28.407 1.00 94.25 175 VAL A O 1
ATOM 1352 N N . VAL A 1 176 ? 32.333 -2.018 -30.626 1.00 94.94 176 VAL A N 1
ATOM 1353 C CA . VAL A 1 176 ? 30.968 -2.423 -31.010 1.00 94.94 176 VAL A CA 1
ATOM 1354 C C . VAL A 1 176 ? 30.655 -3.837 -30.521 1.00 94.94 176 VAL A C 1
ATOM 1356 O O . VAL A 1 176 ? 29.596 -4.049 -29.938 1.00 94.94 176 VAL A O 1
ATOM 1359 N N . SER A 1 177 ? 31.582 -4.790 -30.668 1.00 94.25 177 SER A N 1
ATOM 1360 C CA . SER A 1 177 ? 31.395 -6.154 -30.147 1.00 94.25 177 SER A CA 1
ATOM 1361 C C . SER A 1 177 ? 31.145 -6.160 -28.635 1.00 94.25 177 SER A C 1
ATOM 1363 O O . SER A 1 177 ? 30.224 -6.817 -28.162 1.00 94.25 177 SER A O 1
ATOM 1365 N N . GLN A 1 178 ? 31.915 -5.383 -27.870 1.00 95.25 178 GLN A N 1
ATOM 1366 C CA . GLN A 1 178 ? 31.728 -5.274 -26.419 1.00 95.25 178 GLN A CA 1
ATOM 1367 C C . GLN A 1 178 ? 30.407 -4.584 -26.046 1.00 95.25 178 GLN A C 1
ATOM 1369 O O . GLN A 1 178 ? 29.795 -4.918 -25.030 1.00 95.25 178 GLN A O 1
ATOM 1374 N N . ALA A 1 179 ? 29.970 -3.598 -26.834 1.00 94.62 179 ALA A N 1
ATOM 1375 C CA . ALA A 1 179 ? 28.677 -2.948 -26.645 1.00 94.62 179 ALA A CA 1
ATOM 1376 C C . ALA A 1 179 ? 27.514 -3.913 -26.939 1.00 94.62 179 ALA A C 1
ATOM 1378 O O . ALA A 1 179 ? 26.541 -3.925 -26.186 1.00 94.62 179 ALA A O 1
ATOM 1379 N N . LEU A 1 180 ? 27.645 -4.767 -27.959 1.00 94.62 180 LEU A N 1
ATOM 1380 C CA . LEU A 1 180 ? 26.681 -5.824 -28.278 1.00 94.62 180 LEU A CA 1
ATOM 1381 C C . LEU A 1 180 ? 26.569 -6.861 -27.157 1.00 94.62 180 LEU A C 1
ATOM 1383 O O . LEU A 1 180 ? 25.455 -7.211 -26.776 1.00 94.62 180 LEU A O 1
ATOM 1387 N N . ASP A 1 181 ? 27.689 -7.298 -26.575 1.00 95.12 181 ASP A N 1
ATOM 1388 C CA . ASP A 1 181 ? 27.669 -8.226 -25.435 1.00 95.12 181 ASP A CA 1
ATOM 1389 C C . ASP A 1 181 ? 26.908 -7.633 -24.239 1.00 95.12 181 ASP A C 1
ATOM 1391 O O . ASP A 1 181 ? 26.116 -8.313 -23.581 1.00 95.12 181 ASP A O 1
ATOM 1395 N N . LYS A 1 182 ? 27.102 -6.334 -23.976 1.00 94.75 182 LYS A N 1
ATOM 1396 C CA . LYS A 1 182 ? 26.387 -5.619 -22.909 1.00 94.75 182 LYS A CA 1
ATOM 1397 C C . LYS A 1 182 ? 24.899 -5.465 -23.205 1.00 94.75 182 LYS A C 1
ATOM 1399 O O . LYS A 1 182 ? 24.108 -5.624 -22.273 1.00 94.75 182 LYS A O 1
ATOM 1404 N N . LEU A 1 183 ? 24.537 -5.170 -24.457 1.00 94.25 183 LEU A N 1
ATOM 1405 C CA . LEU A 1 183 ? 23.144 -5.090 -24.897 1.00 94.25 183 LEU A CA 1
ATOM 1406 C C . LEU A 1 183 ? 22.457 -6.446 -24.727 1.00 94.25 183 LEU A C 1
ATOM 1408 O O . LEU A 1 183 ? 21.391 -6.515 -24.124 1.00 94.25 183 LEU A O 1
ATOM 1412 N N . LYS A 1 184 ? 23.094 -7.527 -25.189 1.00 94.25 184 LYS A N 1
ATOM 1413 C CA . LYS A 1 184 ? 22.579 -8.892 -25.060 1.00 94.25 184 LYS A CA 1
ATOM 1414 C C . LYS A 1 184 ? 22.348 -9.269 -23.598 1.00 94.25 184 LYS A C 1
ATOM 1416 O O . LYS A 1 184 ? 21.257 -9.701 -23.249 1.00 94.25 184 LYS A O 1
ATOM 1421 N N . ALA A 1 185 ? 23.334 -9.035 -22.733 1.00 94.06 185 ALA A N 1
ATOM 1422 C CA . ALA A 1 185 ? 23.190 -9.301 -21.303 1.00 94.06 185 ALA A CA 1
ATOM 1423 C C . ALA A 1 185 ? 22.085 -8.446 -20.649 1.00 94.06 185 ALA A C 1
ATOM 1425 O O . ALA A 1 185 ? 21.410 -8.909 -19.734 1.00 94.06 185 ALA A O 1
ATOM 1426 N N . GLY A 1 186 ? 21.891 -7.202 -21.103 1.00 93.44 186 GLY A N 1
ATOM 1427 C CA . GLY A 1 186 ? 20.786 -6.352 -20.653 1.00 93.44 186 GLY A CA 1
ATOM 1428 C C . GLY A 1 186 ? 19.423 -6.866 -21.116 1.00 93.44 186 GLY A C 1
ATOM 1429 O O . GLY A 1 186 ? 18.473 -6.862 -20.340 1.00 93.44 186 GLY A O 1
ATOM 1430 N N . PHE A 1 187 ? 19.340 -7.357 -22.352 1.00 93.06 187 PHE A N 1
ATOM 1431 C CA . PHE A 1 187 ? 18.128 -7.942 -22.914 1.00 93.06 187 PHE A CA 1
ATOM 1432 C C . PHE A 1 187 ? 17.729 -9.241 -22.203 1.00 93.06 187 PHE A C 1
ATOM 1434 O O . PHE A 1 187 ? 16.577 -9.382 -21.814 1.00 93.06 187 PHE A O 1
ATOM 1441 N N . GLU A 1 188 ? 18.679 -10.147 -21.950 1.00 93.81 188 GLU A N 1
ATOM 1442 C CA . GLU A 1 188 ? 18.429 -11.403 -21.222 1.00 93.81 188 GLU A CA 1
ATOM 1443 C C . GLU A 1 188 ? 17.881 -11.149 -19.805 1.00 93.81 188 GLU A C 1
ATOM 1445 O O . GLU A 1 188 ? 16.989 -11.859 -19.339 1.00 93.81 188 GLU A O 1
ATOM 1450 N N . LYS A 1 189 ? 18.371 -10.105 -19.119 1.00 93.62 189 LYS A N 1
ATOM 1451 C CA . LYS A 1 189 ? 17.837 -9.688 -17.811 1.00 93.62 189 LYS A CA 1
ATOM 1452 C C . LYS A 1 189 ? 16.419 -9.141 -17.909 1.00 93.62 189 LYS A C 1
ATOM 1454 O O . LYS A 1 189 ? 15.567 -9.534 -17.117 1.00 93.62 189 LYS A O 1
ATOM 1459 N N . PHE A 1 190 ? 16.166 -8.287 -18.896 1.00 93.50 190 PHE A N 1
ATOM 1460 C CA . PHE A 1 190 ? 14.844 -7.714 -19.127 1.00 93.50 190 PHE A CA 1
ATOM 1461 C C . PHE A 1 190 ? 13.804 -8.771 -19.536 1.00 93.50 190 PHE A C 1
ATOM 1463 O O . PHE A 1 190 ? 12.643 -8.678 -19.145 1.00 93.50 190 PHE A O 1
ATOM 1470 N N . GLU A 1 191 ? 14.207 -9.790 -20.299 1.00 92.81 191 GLU A N 1
ATOM 1471 C CA . GLU A 1 191 ? 13.350 -10.922 -20.671 1.00 92.81 191 GLU A CA 1
ATOM 1472 C C . GLU A 1 191 ? 13.003 -11.792 -19.453 1.00 92.81 191 GLU A C 1
ATOM 1474 O O . GLU A 1 191 ? 11.869 -12.250 -19.315 1.00 92.81 191 GLU A O 1
ATOM 1479 N N . ALA A 1 192 ? 13.954 -11.981 -18.532 1.00 94.38 192 ALA A N 1
ATOM 1480 C CA . ALA A 1 192 ? 13.711 -12.691 -17.279 1.00 94.38 192 ALA A CA 1
ATOM 1481 C C . ALA A 1 192 ? 12.849 -11.882 -16.291 1.00 94.38 192 ALA A C 1
ATOM 1483 O O . ALA A 1 192 ? 12.068 -12.466 -15.535 1.00 94.38 192 ALA A O 1
ATOM 1484 N N . ASN A 1 193 ? 12.994 -10.553 -16.274 1.00 92.50 193 ASN A N 1
ATOM 1485 C CA . ASN A 1 193 ? 12.220 -9.642 -15.440 1.00 92.50 193 ASN A CA 1
ATOM 1486 C C . ASN A 1 193 ? 12.030 -8.278 -16.124 1.00 92.50 193 ASN A C 1
ATOM 1488 O O . ASN A 1 193 ? 12.954 -7.469 -16.181 1.00 92.50 193 ASN A O 1
ATOM 1492 N N . HIS A 1 194 ? 10.799 -7.972 -16.538 1.00 89.44 194 HIS A N 1
ATOM 1493 C CA . HIS A 1 194 ? 10.468 -6.707 -17.204 1.00 89.44 194 HIS A CA 1
ATOM 1494 C C . HIS A 1 194 ? 10.611 -5.456 -16.320 1.00 89.44 194 HIS A C 1
ATOM 1496 O O . HIS A 1 194 ? 10.573 -4.340 -16.837 1.00 89.44 194 HIS A O 1
ATOM 1502 N N . GLU A 1 195 ? 10.786 -5.611 -15.006 1.00 90.75 195 GLU A N 1
ATOM 1503 C CA . GLU A 1 195 ? 11.133 -4.502 -14.110 1.00 90.75 195 GLU A CA 1
ATOM 1504 C C . GLU A 1 195 ? 12.643 -4.182 -14.128 1.00 90.75 195 GLU A C 1
ATOM 1506 O O . GLU A 1 195 ? 13.039 -3.071 -13.778 1.00 90.75 195 GLU A O 1
ATOM 1511 N N . ASP A 1 196 ? 13.491 -5.114 -14.581 1.00 92.69 196 ASP A N 1
ATOM 1512 C CA . ASP A 1 196 ? 14.951 -4.962 -14.657 1.00 92.69 196 ASP A CA 1
ATOM 1513 C C . ASP A 1 196 ? 15.392 -4.522 -16.065 1.00 92.69 196 ASP A C 1
ATOM 1515 O O . ASP A 1 196 ? 15.996 -5.267 -16.839 1.00 92.69 196 ASP A O 1
ATOM 1519 N N . ALA A 1 197 ? 15.043 -3.282 -16.423 1.00 93.25 197 ALA A N 1
ATOM 1520 C CA . ALA A 1 197 ? 15.388 -2.684 -17.718 1.00 93.25 197 ALA A CA 1
ATOM 1521 C C . ALA A 1 197 ? 16.623 -1.762 -17.672 1.00 93.25 197 ALA A C 1
ATOM 1523 O O . ALA A 1 197 ? 17.016 -1.222 -18.704 1.00 93.25 197 ALA A O 1
ATOM 1524 N N . GLU A 1 198 ? 17.248 -1.552 -16.508 1.00 93.25 198 GLU A N 1
ATOM 1525 C CA . GLU A 1 198 ? 18.306 -0.542 -16.314 1.00 93.25 198 GLU A CA 1
ATOM 1526 C C . GLU A 1 198 ? 19.507 -0.762 -17.248 1.00 93.25 198 GLU A C 1
ATOM 1528 O O . GLU A 1 198 ? 19.980 0.155 -17.931 1.00 93.25 198 GLU A O 1
ATOM 1533 N N . GLN A 1 199 ? 19.993 -2.003 -17.317 1.00 92.69 199 GLN A N 1
ATOM 1534 C CA . GLN A 1 199 ? 21.123 -2.344 -18.176 1.00 92.69 199 GLN A CA 1
ATOM 1535 C C . GLN A 1 199 ? 20.761 -2.215 -19.662 1.00 92.69 199 GLN A C 1
ATOM 1537 O O . GLN A 1 199 ? 21.588 -1.781 -20.463 1.00 92.69 199 GLN A O 1
ATOM 1542 N N . LEU A 1 200 ? 19.529 -2.553 -20.043 1.00 93.00 200 LEU A N 1
ATOM 1543 C CA . LEU A 1 200 ? 19.062 -2.408 -21.420 1.00 93.00 200 LEU A CA 1
ATOM 1544 C C . LEU A 1 200 ? 18.975 -0.922 -21.813 1.00 93.00 200 LEU A C 1
ATOM 1546 O O . LEU A 1 200 ? 19.579 -0.504 -22.799 1.00 93.00 200 LEU A O 1
ATOM 1550 N N . ILE A 1 201 ? 18.332 -0.100 -20.979 1.00 94.88 201 ILE A N 1
ATOM 1551 C CA . ILE A 1 201 ? 18.213 1.357 -21.152 1.00 94.88 201 ILE A CA 1
ATOM 1552 C C . ILE A 1 201 ? 19.593 2.016 -21.292 1.00 94.88 201 ILE A C 1
ATOM 1554 O O . ILE A 1 201 ? 19.800 2.870 -22.151 1.00 94.88 201 ILE A O 1
ATOM 1558 N N . SER A 1 202 ? 20.568 1.609 -20.479 1.00 95.12 202 SER A N 1
ATOM 1559 C CA . SER A 1 202 ? 21.906 2.212 -20.491 1.00 95.12 202 SER A CA 1
ATOM 1560 C C . SER A 1 202 ? 22.810 1.751 -21.641 1.00 95.12 202 SER A C 1
ATOM 1562 O O . SER A 1 202 ? 23.864 2.352 -21.840 1.00 95.12 202 SER A O 1
ATOM 1564 N N . THR A 1 203 ? 22.441 0.718 -22.409 1.00 95.44 203 THR A N 1
ATOM 1565 C CA . THR A 1 203 ? 23.317 0.121 -23.441 1.00 95.44 203 THR A CA 1
ATOM 1566 C C . THR A 1 203 ? 22.893 0.407 -24.879 1.00 95.44 203 THR A C 1
ATOM 1568 O O . THR A 1 203 ? 23.761 0.446 -25.753 1.00 95.44 203 THR A O 1
ATOM 1571 N N . VAL A 1 204 ? 21.612 0.698 -25.130 1.00 95.56 204 VAL A N 1
ATOM 1572 C CA . VAL A 1 204 ? 21.075 0.973 -26.478 1.00 95.56 204 VAL A CA 1
ATOM 1573 C C . VAL A 1 204 ? 21.744 2.185 -27.145 1.00 95.56 204 VAL A C 1
ATOM 1575 O O . VAL A 1 204 ? 22.317 2.042 -28.225 1.00 95.56 204 VAL A O 1
ATOM 1578 N N . CYS A 1 205 ? 21.744 3.366 -26.515 1.00 95.69 205 CYS A N 1
ATOM 1579 C CA . CYS A 1 205 ? 22.357 4.561 -27.119 1.00 95.69 205 CYS A CA 1
ATOM 1580 C C . CYS A 1 205 ? 23.887 4.447 -27.283 1.00 95.69 205 CYS A C 1
ATOM 1582 O O . CYS A 1 205 ? 24.401 4.830 -28.336 1.00 95.69 205 CYS A O 1
ATOM 1584 N N . PRO A 1 206 ? 24.652 3.902 -26.314 1.00 95.19 206 PRO A N 1
ATOM 1585 C CA . PRO A 1 206 ? 26.075 3.636 -26.524 1.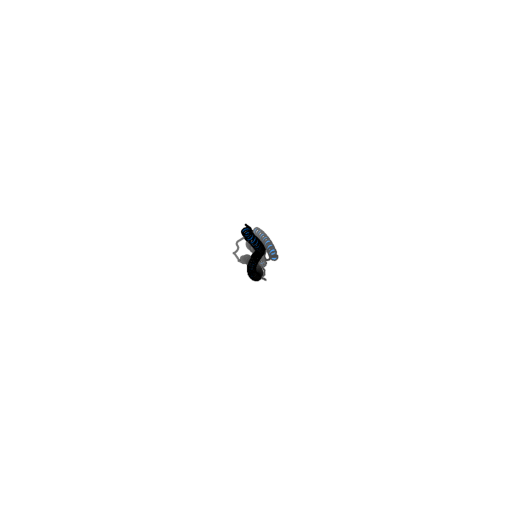00 95.19 206 PRO A CA 1
ATOM 1586 C C . PRO A 1 206 ? 26.361 2.690 -27.695 1.00 95.19 206 PRO A C 1
ATOM 1588 O O . PRO A 1 206 ? 27.298 2.940 -28.459 1.00 95.19 206 PRO A O 1
ATOM 1591 N N . LEU A 1 207 ? 25.555 1.639 -27.884 1.00 95.94 207 LEU A N 1
ATOM 1592 C CA . LEU A 1 207 ? 25.677 0.784 -29.064 1.00 95.94 207 LEU A CA 1
ATOM 1593 C C . LEU A 1 207 ? 25.424 1.588 -30.345 1.00 95.94 207 LEU A C 1
ATOM 1595 O O . LEU A 1 207 ? 26.265 1.571 -31.240 1.00 95.94 207 LEU A O 1
ATOM 1599 N N . ALA A 1 208 ? 24.323 2.341 -30.406 1.00 96.62 208 ALA A N 1
ATOM 1600 C CA . ALA A 1 208 ? 23.994 3.176 -31.558 1.00 96.62 208 ALA A CA 1
ATOM 1601 C C . ALA A 1 208 ? 25.146 4.131 -31.924 1.00 96.62 208 ALA A C 1
ATOM 1603 O O . ALA A 1 208 ? 25.578 4.176 -33.073 1.00 96.62 208 ALA A O 1
ATOM 1604 N N . HIS A 1 209 ? 25.729 4.820 -30.939 1.00 95.94 209 HIS A N 1
ATOM 1605 C CA . HIS A 1 209 ? 26.874 5.705 -31.163 1.00 95.94 209 HIS A CA 1
ATOM 1606 C C . HIS A 1 209 ? 28.125 4.979 -31.660 1.00 95.94 209 HIS A C 1
ATOM 1608 O O . HIS A 1 209 ? 28.807 5.480 -32.553 1.00 95.94 209 HIS A O 1
ATOM 1614 N N . THR A 1 210 ? 28.458 3.825 -31.082 1.00 95.00 210 THR A N 1
ATOM 1615 C CA . THR A 1 210 ? 29.654 3.065 -31.487 1.00 95.00 210 THR A CA 1
ATOM 1616 C C . THR A 1 210 ? 29.511 2.502 -32.901 1.00 95.00 210 THR A C 1
ATOM 1618 O O . THR A 1 210 ? 30.455 2.594 -33.685 1.00 95.00 210 THR A O 1
ATOM 1621 N N . VAL A 1 211 ? 28.316 2.033 -33.275 1.00 95.75 211 VAL A N 1
ATOM 1622 C CA . VAL A 1 211 ? 27.981 1.641 -34.653 1.00 95.75 211 VAL A CA 1
ATOM 1623 C C . VAL A 1 211 ? 28.120 2.830 -35.608 1.00 95.75 211 VAL A C 1
ATOM 1625 O O . VAL A 1 211 ? 28.815 2.725 -36.620 1.00 95.75 211 VAL A O 1
ATOM 1628 N N . SER A 1 212 ? 27.543 3.986 -35.267 1.00 94.31 212 SER A N 1
ATOM 1629 C CA . SER A 1 212 ? 27.665 5.214 -36.063 1.00 94.31 212 SER A CA 1
ATOM 1630 C C . SER A 1 212 ? 29.118 5.649 -36.277 1.00 94.31 212 SER A C 1
ATOM 1632 O O . SER A 1 212 ? 29.483 6.091 -37.367 1.00 94.31 212 SER A O 1
ATOM 1634 N N . GLN A 1 213 ? 29.972 5.499 -35.260 1.00 92.19 213 GLN A N 1
ATOM 1635 C CA . GLN A 1 213 ? 31.402 5.799 -35.368 1.00 92.19 213 GLN A CA 1
ATOM 1636 C C . GLN A 1 213 ? 32.117 4.852 -36.337 1.00 92.19 213 GLN A C 1
ATOM 1638 O O . GLN A 1 213 ? 32.875 5.329 -37.180 1.00 92.19 213 GLN A O 1
ATOM 1643 N N . VAL A 1 214 ? 31.839 3.543 -36.271 1.00 93.44 214 VAL A N 1
ATOM 1644 C CA . VAL A 1 214 ? 32.385 2.557 -37.222 1.00 93.44 214 VAL A CA 1
ATOM 1645 C C . VAL A 1 214 ? 31.945 2.875 -38.650 1.00 93.44 214 VAL A C 1
ATOM 1647 O O . VAL A 1 214 ? 32.757 2.815 -39.570 1.00 93.44 214 VAL A O 1
ATOM 1650 N N . MET A 1 215 ? 30.684 3.261 -38.851 1.00 92.31 215 MET A N 1
ATOM 1651 C CA . MET A 1 215 ? 30.165 3.645 -40.167 1.00 92.31 215 MET A CA 1
ATOM 1652 C C . MET A 1 215 ? 30.885 4.874 -40.737 1.00 92.31 215 MET A C 1
ATOM 1654 O O . MET A 1 215 ? 31.314 4.857 -41.892 1.00 92.31 215 MET A O 1
ATOM 1658 N N . ALA A 1 216 ? 31.063 5.922 -39.927 1.00 89.38 216 ALA A N 1
ATOM 1659 C CA . ALA A 1 216 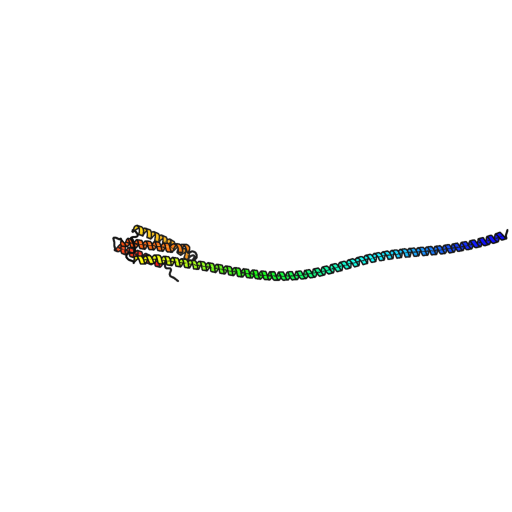? 31.762 7.140 -40.334 1.00 89.38 216 ALA A CA 1
ATOM 1660 C C . ALA A 1 216 ? 33.256 6.891 -40.610 1.00 89.38 216 ALA A C 1
ATOM 1662 O O . ALA A 1 216 ? 33.788 7.344 -41.626 1.00 89.38 216 ALA A O 1
ATOM 1663 N N . ALA A 1 217 ? 33.934 6.131 -39.744 1.00 89.81 217 ALA A N 1
ATOM 1664 C CA . ALA A 1 217 ? 35.334 5.764 -39.937 1.00 89.81 217 ALA A CA 1
ATOM 1665 C C . ALA A 1 217 ? 35.515 4.877 -41.175 1.00 89.81 217 ALA A C 1
ATOM 1667 O O . ALA A 1 217 ? 36.394 5.138 -41.994 1.00 89.81 217 ALA A O 1
ATOM 1668 N N . GLY A 1 218 ? 34.647 3.881 -41.371 1.00 91.25 218 GLY A N 1
ATOM 1669 C CA . GLY A 1 218 ? 34.677 3.002 -42.537 1.00 91.25 218 GLY A CA 1
ATOM 1670 C C . GLY A 1 218 ? 34.421 3.745 -43.845 1.00 91.25 218 GLY A C 1
ATOM 1671 O O . GLY A 1 218 ? 35.128 3.518 -44.827 1.00 91.25 218 GLY A O 1
ATOM 1672 N N . LYS A 1 219 ? 33.501 4.719 -43.852 1.00 88.38 219 LYS A N 1
ATOM 1673 C CA . LYS A 1 219 ? 33.318 5.619 -44.998 1.00 88.38 219 LYS A CA 1
ATOM 1674 C C . LYS A 1 219 ? 34.579 6.447 -45.265 1.00 88.38 219 LYS A C 1
ATOM 1676 O O . LYS A 1 219 ? 35.025 6.500 -46.411 1.00 88.38 219 LYS A O 1
ATOM 1681 N N . GLY A 1 220 ? 35.186 7.034 -44.234 1.00 88.25 220 GLY A N 1
ATOM 1682 C CA . GLY A 1 220 ? 36.436 7.790 -44.359 1.00 88.25 220 GLY A CA 1
ATOM 1683 C C . GLY A 1 220 ? 37.583 6.951 -44.931 1.00 88.25 220 GLY A C 1
ATOM 1684 O O . GLY A 1 220 ? 38.238 7.379 -45.880 1.00 88.25 220 GLY A O 1
ATOM 1685 N N . VAL A 1 221 ? 37.777 5.733 -44.417 1.00 89.88 221 VAL A N 1
ATOM 1686 C CA . VAL A 1 221 ? 38.786 4.778 -44.907 1.00 89.88 221 VAL A CA 1
ATOM 1687 C C . VAL A 1 221 ? 38.496 4.363 -46.350 1.00 89.88 221 VAL A C 1
ATOM 1689 O O . VAL A 1 221 ? 39.413 4.340 -47.169 1.00 89.88 221 VAL A O 1
ATOM 1692 N N . SER A 1 222 ? 37.231 4.097 -46.696 1.00 90.31 222 SER A N 1
ATOM 1693 C CA . SER A 1 222 ? 36.859 3.705 -48.062 1.00 90.31 222 SER A CA 1
ATOM 1694 C C . SER A 1 222 ? 37.193 4.773 -49.105 1.00 90.31 222 SER A C 1
ATOM 1696 O O . SER A 1 222 ? 37.650 4.441 -50.194 1.00 90.31 222 SER A O 1
ATOM 1698 N N . GLN A 1 223 ? 37.017 6.055 -48.764 1.00 87.38 223 GLN A N 1
ATOM 1699 C CA . GLN A 1 223 ? 37.244 7.181 -49.673 1.00 87.38 223 GLN A CA 1
ATOM 1700 C C . GLN A 1 223 ? 38.720 7.430 -49.985 1.00 87.38 223 GLN A C 1
ATOM 1702 O O . GLN A 1 223 ? 39.031 7.954 -51.052 1.00 87.38 223 GLN A O 1
ATOM 1707 N N . VAL A 1 224 ? 39.621 7.086 -49.061 1.00 87.56 224 VAL A N 1
ATOM 1708 C CA . VAL A 1 224 ? 41.071 7.268 -49.240 1.00 87.56 224 VAL A CA 1
ATOM 1709 C C . VAL A 1 224 ? 41.786 5.975 -49.633 1.00 87.56 224 VAL A C 1
ATOM 1711 O O . VAL A 1 224 ? 43.013 5.958 -49.730 1.00 87.56 224 VAL A O 1
ATOM 1714 N N . SER A 1 225 ? 41.037 4.886 -49.836 1.00 89.19 225 SER A N 1
ATOM 1715 C CA . SER A 1 225 ? 41.603 3.596 -50.217 1.00 89.19 225 SER A CA 1
ATOM 1716 C C . SER A 1 225 ? 42.313 3.703 -51.573 1.00 89.19 225 SER A C 1
ATOM 1718 O O . SER A 1 225 ? 41.713 4.170 -52.543 1.00 89.19 225 SER A O 1
ATOM 1720 N N . PRO A 1 226 ? 43.566 3.227 -51.694 1.00 88.69 226 PRO A N 1
ATOM 1721 C CA . PRO A 1 226 ? 44.258 3.170 -52.980 1.00 88.69 226 PRO A CA 1
ATOM 1722 C C . PRO A 1 226 ? 43.652 2.115 -53.921 1.00 88.69 226 PRO A C 1
ATOM 1724 O O . PRO A 1 226 ? 43.899 2.157 -55.124 1.00 88.69 226 PRO A O 1
ATOM 1727 N N . ASN A 1 227 ? 42.868 1.171 -53.384 1.00 93.25 227 ASN A N 1
ATOM 1728 C CA . ASN A 1 227 ? 42.110 0.185 -54.147 1.00 93.25 227 ASN A CA 1
ATOM 1729 C C . ASN A 1 227 ? 40.615 0.538 -54.096 1.00 93.25 227 ASN A C 1
ATOM 1731 O O . ASN A 1 227 ? 39.994 0.457 -53.033 1.00 93.25 227 ASN A O 1
ATOM 1735 N N . ILE A 1 228 ? 40.062 0.920 -55.249 1.00 90.75 228 ILE A N 1
ATOM 1736 C CA . ILE A 1 228 ? 38.667 1.353 -55.399 1.00 90.75 228 ILE A CA 1
ATOM 1737 C C . ILE A 1 228 ? 37.700 0.216 -55.049 1.00 90.75 228 ILE A C 1
ATOM 1739 O O . ILE A 1 228 ? 36.780 0.446 -54.272 1.00 90.75 228 ILE A O 1
ATOM 1743 N N . GLU A 1 229 ? 37.940 -1.002 -55.545 1.00 94.19 229 GLU A N 1
ATOM 1744 C CA . GLU A 1 229 ? 37.064 -2.161 -55.301 1.00 94.19 229 GLU A CA 1
ATOM 1745 C C . GLU A 1 229 ? 36.964 -2.459 -53.799 1.00 94.19 229 GLU A C 1
ATOM 1747 O O . GLU A 1 229 ? 35.871 -2.545 -53.245 1.00 94.19 229 GLU A O 1
ATOM 1752 N N . LEU A 1 230 ? 38.108 -2.488 -53.107 1.00 92.12 230 LEU A N 1
ATOM 1753 C CA . LEU A 1 230 ? 38.154 -2.710 -51.658 1.00 92.12 230 LEU A CA 1
ATOM 1754 C C . LEU A 1 230 ? 37.483 -1.571 -50.870 1.00 92.12 230 LEU A C 1
ATOM 1756 O O . LEU A 1 230 ? 36.866 -1.802 -49.831 1.00 92.12 230 LEU A O 1
ATOM 1760 N N . GLY A 1 231 ? 37.599 -0.331 -51.354 1.00 91.31 231 GLY A N 1
ATOM 1761 C CA . GLY A 1 231 ? 36.901 0.815 -50.773 1.00 91.31 231 GLY A CA 1
ATOM 1762 C C . GLY A 1 231 ? 35.381 0.685 -50.909 1.00 91.31 231 GLY A C 1
ATOM 1763 O O . GLY A 1 231 ? 34.654 0.877 -49.933 1.00 91.31 231 GLY A O 1
ATOM 1764 N N . GLU A 1 232 ? 34.887 0.315 -52.090 1.00 91.75 232 GLU A N 1
ATOM 1765 C CA . GLU A 1 232 ? 33.457 0.109 -52.338 1.00 91.75 232 GLU A CA 1
ATOM 1766 C C . GLU A 1 232 ? 32.881 -1.044 -51.507 1.00 91.75 232 GLU A C 1
ATOM 1768 O O . GLU A 1 232 ? 31.815 -0.880 -50.902 1.00 91.75 232 GLU A O 1
ATOM 1773 N N . GLU A 1 233 ? 33.607 -2.162 -51.410 1.00 95.19 233 GLU A N 1
ATOM 1774 C CA . GLU A 1 233 ? 33.260 -3.296 -50.548 1.00 95.19 233 GLU A CA 1
ATOM 1775 C C . GLU A 1 233 ? 33.168 -2.879 -49.077 1.00 95.19 233 GLU A C 1
ATOM 1777 O O . GLU A 1 233 ? 32.177 -3.180 -48.407 1.00 95.19 233 GLU A O 1
ATOM 1782 N N . LEU A 1 234 ? 34.152 -2.123 -48.575 1.00 92.81 234 LEU A N 1
ATOM 1783 C CA . LEU A 1 234 ? 34.143 -1.630 -47.198 1.00 92.81 234 LEU A CA 1
ATOM 1784 C C . LEU A 1 234 ? 32.952 -0.699 -46.934 1.00 92.81 234 LEU A C 1
ATOM 1786 O O . LEU A 1 234 ? 32.259 -0.837 -45.925 1.00 92.81 234 LEU A O 1
ATOM 1790 N N . ALA A 1 235 ? 32.671 0.228 -47.852 1.00 91.31 235 ALA A N 1
ATOM 1791 C CA . ALA A 1 235 ? 31.518 1.113 -47.733 1.00 91.31 235 ALA A CA 1
ATOM 1792 C C . ALA A 1 235 ? 30.193 0.329 -47.747 1.00 91.31 235 ALA A C 1
ATOM 1794 O O . ALA A 1 235 ? 29.260 0.689 -47.025 1.00 91.31 235 ALA A O 1
ATOM 1795 N N . ALA A 1 236 ? 30.102 -0.742 -48.543 1.00 93.50 236 ALA A N 1
ATOM 1796 C CA . ALA A 1 236 ? 28.945 -1.631 -48.564 1.00 93.50 236 ALA A CA 1
ATOM 1797 C C . ALA A 1 236 ? 28.791 -2.405 -47.248 1.00 93.50 236 ALA A C 1
ATOM 1799 O O . ALA A 1 236 ? 27.685 -2.460 -46.713 1.00 93.50 236 ALA A O 1
ATOM 1800 N N . ALA A 1 237 ? 29.886 -2.918 -46.683 1.00 94.75 237 ALA A N 1
ATOM 1801 C CA . ALA A 1 237 ? 29.881 -3.594 -45.388 1.00 94.75 237 ALA A CA 1
ATOM 1802 C C . ALA A 1 237 ? 29.442 -2.659 -44.248 1.00 94.75 237 ALA A C 1
ATOM 1804 O O . ALA A 1 237 ? 28.612 -3.039 -43.425 1.00 94.75 237 ALA A O 1
ATOM 1805 N N . CYS A 1 238 ? 29.923 -1.411 -44.224 1.00 93.69 238 CYS A N 1
ATOM 1806 C CA . CYS A 1 238 ? 29.499 -0.416 -43.234 1.00 93.69 238 CYS A CA 1
ATOM 1807 C C . CYS A 1 238 ? 28.020 -0.027 -43.378 1.00 93.69 238 CYS A C 1
ATOM 1809 O O . CYS A 1 238 ? 27.335 0.138 -42.370 1.00 93.69 238 CYS A O 1
ATOM 1811 N N . ARG A 1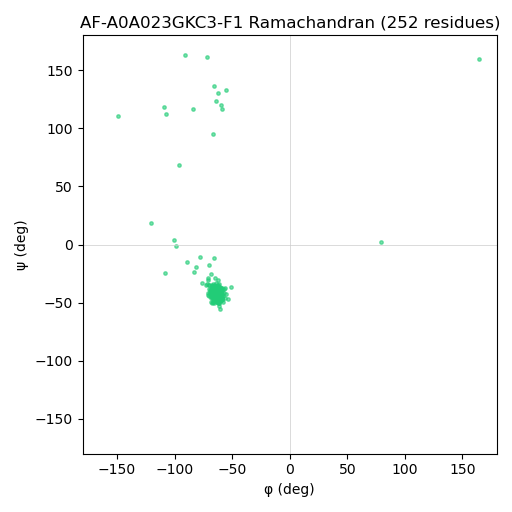 239 ? 27.501 0.074 -44.610 1.00 94.00 239 ARG A N 1
ATOM 1812 C CA . ARG A 1 239 ? 26.059 0.264 -44.835 1.00 94.00 239 ARG A CA 1
ATOM 1813 C C . ARG A 1 239 ? 25.258 -0.921 -44.312 1.00 94.00 239 ARG A C 1
ATOM 1815 O O . ARG A 1 239 ? 24.275 -0.715 -43.608 1.00 94.00 239 ARG A O 1
ATOM 1822 N N . HIS A 1 240 ? 25.701 -2.139 -44.616 1.00 95.06 240 HIS A N 1
ATOM 1823 C CA . HIS A 1 240 ? 25.044 -3.351 -44.143 1.00 95.06 240 HIS A CA 1
ATOM 1824 C C . HIS A 1 240 ? 25.034 -3.433 -42.608 1.00 95.06 240 HIS A C 1
ATOM 1826 O O . HIS A 1 240 ? 23.996 -3.707 -42.013 1.00 95.06 240 HIS A O 1
ATOM 1832 N N . LEU A 1 241 ? 26.147 -3.084 -41.952 1.00 94.62 241 LEU A N 1
ATOM 1833 C CA . LEU A 1 241 ? 26.218 -2.967 -40.494 1.00 94.62 241 LEU A CA 1
ATOM 1834 C C . LEU A 1 241 ? 25.169 -1.987 -39.951 1.00 94.62 241 LEU A C 1
ATOM 1836 O O . LEU A 1 241 ? 24.480 -2.310 -38.985 1.00 94.62 241 LEU A O 1
ATOM 1840 N N . GLY A 1 242 ? 25.028 -0.809 -40.565 1.00 94.00 242 GLY A N 1
ATOM 1841 C CA . GLY A 1 242 ? 24.022 0.176 -40.165 1.00 94.00 242 GLY A CA 1
ATOM 1842 C C . GLY A 1 242 ? 22.589 -0.336 -40.336 1.00 94.00 242 GLY A C 1
ATOM 1843 O O . GLY A 1 242 ? 21.771 -0.171 -39.432 1.00 94.00 242 GLY A O 1
ATOM 1844 N N . THR A 1 243 ? 22.287 -1.015 -41.448 1.00 94.44 243 THR A N 1
ATOM 1845 C CA . THR A 1 243 ? 20.953 -1.591 -41.687 1.00 94.44 243 THR A CA 1
ATOM 1846 C C . THR A 1 243 ? 20.615 -2.717 -40.712 1.00 94.44 243 THR A C 1
ATOM 1848 O O . THR A 1 243 ? 19.510 -2.736 -40.176 1.00 94.44 243 THR A O 1
ATOM 1851 N N . GLU A 1 244 ? 21.562 -3.615 -40.429 1.00 94.56 244 GLU A N 1
ATOM 1852 C CA . GLU A 1 244 ? 21.366 -4.704 -39.462 1.00 94.56 244 GLU A CA 1
ATOM 1853 C C . GLU A 1 244 ? 21.253 -4.165 -38.032 1.00 94.56 244 GLU A C 1
ATOM 1855 O O . GLU A 1 244 ? 20.414 -4.616 -37.259 1.00 94.56 244 GLU A O 1
ATOM 1860 N N . SER A 1 245 ? 22.036 -3.139 -37.684 1.00 93.94 245 SER A N 1
ATOM 1861 C CA . SER A 1 245 ? 21.948 -2.492 -36.369 1.00 93.94 245 SER A CA 1
ATOM 1862 C C . SER A 1 245 ? 20.602 -1.798 -36.167 1.00 93.94 245 SER A C 1
ATOM 1864 O O . SER A 1 245 ? 20.030 -1.878 -35.083 1.00 93.94 245 SER A O 1
ATOM 1866 N N . LEU A 1 246 ? 20.053 -1.162 -37.208 1.00 92.62 246 LEU A N 1
ATOM 1867 C CA . LEU A 1 246 ? 18.693 -0.623 -37.171 1.00 92.62 246 LEU A CA 1
ATOM 1868 C C . LEU A 1 246 ? 17.648 -1.723 -37.011 1.00 92.62 246 LEU A C 1
ATOM 1870 O O . LEU A 1 246 ? 16.718 -1.543 -36.235 1.00 92.62 246 LEU A O 1
ATOM 1874 N N . ALA A 1 247 ? 17.793 -2.848 -37.714 1.00 91.75 247 ALA A N 1
ATOM 1875 C CA . ALA A 1 247 ? 16.886 -3.984 -37.570 1.00 91.75 247 ALA A CA 1
ATOM 1876 C C . ALA A 1 247 ? 16.950 -4.603 -36.163 1.00 91.75 247 ALA A C 1
ATOM 1878 O O . ALA A 1 247 ? 15.921 -5.000 -35.631 1.00 91.75 247 ALA A O 1
ATOM 1879 N N . LEU A 1 248 ? 18.135 -4.636 -35.548 1.00 90.25 248 LEU A N 1
ATOM 1880 C CA . LEU A 1 248 ? 18.341 -5.119 -34.183 1.00 90.25 248 LEU A CA 1
ATOM 1881 C C . LEU A 1 248 ? 17.738 -4.177 -33.131 1.00 90.25 248 LEU A C 1
ATOM 1883 O O . LEU A 1 248 ? 17.120 -4.639 -32.176 1.00 90.25 248 LEU A O 1
ATOM 1887 N N . ILE A 1 249 ? 17.940 -2.863 -33.284 1.00 88.19 249 ILE A N 1
ATOM 1888 C CA . ILE A 1 249 ? 17.425 -1.852 -32.347 1.00 88.19 249 ILE A CA 1
ATOM 1889 C C . ILE A 1 249 ? 15.909 -1.698 -32.507 1.00 88.19 249 ILE A C 1
ATOM 1891 O O . ILE A 1 249 ? 15.206 -1.502 -31.517 1.00 88.19 249 ILE A O 1
ATOM 1895 N N . LYS A 1 250 ? 15.383 -1.835 -33.731 1.00 80.38 250 LYS A N 1
ATOM 1896 C CA . LYS A 1 250 ? 13.944 -1.887 -33.986 1.00 80.38 250 LYS A CA 1
ATOM 1897 C C . LYS A 1 250 ? 13.351 -3.152 -33.394 1.00 80.38 250 LYS A C 1
ATOM 1899 O O . LYS A 1 250 ? 13.277 -4.195 -34.035 1.00 80.38 250 LYS A O 1
ATOM 1904 N N . VAL A 1 251 ? 12.829 -3.026 -32.184 1.00 61.09 251 VAL A N 1
ATOM 1905 C CA . VAL A 1 251 ? 11.886 -4.010 -31.666 1.00 61.09 251 VAL A CA 1
ATOM 1906 C C . VAL A 1 251 ? 10.636 -3.950 -32.557 1.00 61.09 251 VAL A C 1
ATOM 1908 O O . VAL A 1 251 ? 10.070 -2.863 -32.717 1.00 61.09 251 VAL A O 1
ATOM 1911 N N . PRO A 1 252 ? 10.192 -5.062 -33.174 1.00 42.50 252 PRO A N 1
ATOM 1912 C CA . PRO A 1 252 ? 8.909 -5.086 -33.857 1.00 42.50 252 PRO A CA 1
ATOM 1913 C C . PRO A 1 252 ? 7.833 -4.748 -32.826 1.00 42.50 252 PRO A C 1
ATOM 1915 O O . PRO A 1 252 ? 7.707 -5.423 -31.804 1.00 42.50 252 PRO A O 1
ATOM 1918 N N . ALA A 1 253 ? 7.093 -3.668 -33.071 1.00 34.34 253 ALA A N 1
ATOM 1919 C CA . ALA A 1 253 ? 5.894 -3.386 -32.301 1.00 34.34 253 ALA A CA 1
ATOM 1920 C C . ALA A 1 253 ? 4.966 -4.618 -32.382 1.00 34.34 253 ALA A C 1
ATOM 1922 O O . ALA A 1 253 ? 4.810 -5.156 -33.484 1.00 34.34 253 ALA A O 1
ATOM 1923 N N . PRO A 1 254 ? 4.407 -5.093 -31.254 1.00 34.72 254 PRO A N 1
ATOM 1924 C CA . PRO A 1 254 ? 3.383 -6.132 -31.276 1.00 34.72 254 PRO A CA 1
ATOM 1925 C C . PRO A 1 254 ? 2.126 -5.682 -32.032 1.00 34.72 254 PRO A C 1
ATOM 1927 O O . PRO A 1 254 ? 1.813 -4.466 -32.009 1.00 34.72 254 PRO A O 1
#

Secondary structure (DSSP, 8-state):
-HHHHHHHHHHHHHHHHHHHHHHHHHHHHHHHHHHHHHHHHHHHHHHHHHHHHHHHHHHHHHHHHHHHHHHHHHHHHHHHHHHHHHHHHHHHHHHHHHHHHHHHHHHHHHHHHHHHHHHHHHHHHHHHHHHHHHHHHHHHHHHHHHHHHHHHHHHSTT-------HHHHHHHHHHHHHHHHHHHHHHHHHHH-TT--HHHHHHHHHHHHHHHHHHHHHHHHHHT-SSHHHHHHHHHHHHHHHHHHHHHH-PPP-

Nearest P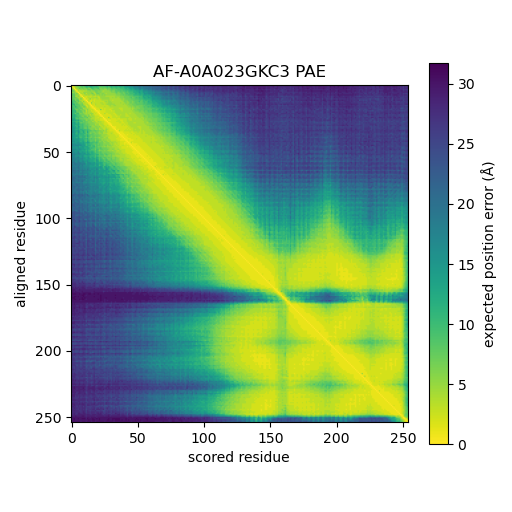DB structures (foldseek):
  3ja6-assembly1_I  TM=3.140E-01  e=7.357E+00  Escherichia coli

Radius of gyration: 72.67 Å; Cα contacts (8 Å, |Δi|>4): 143; chains: 1; bounding box: 111×28×215 Å

Mean predicted aligned error: 13.82 Å

Organism: Amblyomma triste (NCBI:txid251400)

InterPro domains:
  IPR030224 Sla2 family [PTHR10407] (91-248)
  IPR060021 HIP1R domain [PF27524] (142-250)

Foldseek 3Di:
DVVVVVVVVVVVVVVVVVVVVVVVVVVVVVVVVVVVVVVVVVVVVVVVVVVVVVVVVVVVVVVVVVVVVVVVVVVVVVVVVVVVVVVVVVVVVVVVVVVVVVVVVVVVVVVVVVVVVVVVVVVVVVVLLVVLVVLLVVLLVVLLVLLVVLLVQLVDPPNAAQQDEPVVLVVLVVVLVVLVVQCVVLVVVCVVPVSSNVSNSVRSNVNSVSLSSSLRNLSSHLVPDPDVVVSVVSNVVSSVSSVVSSVVSDDPDD

Solvent-accessible surface area (backbone atoms only — not comparable to full-atom values): 13145 Å² total; per-residue (Å²): 121,70,65,68,52,51,52,55,48,51,51,51,53,49,50,52,51,52,48,51,50,51,52,49,51,51,51,52,50,48,52,51,49,54,50,50,51,48,54,52,48,54,52,50,51,52,55,49,50,54,48,52,52,48,51,53,51,53,53,51,51,53,52,51,51,53,51,50,54,49,52,53,50,53,51,51,52,52,51,54,50,51,54,52,50,53,54,49,54,51,51,50,53,52,51,54,55,48,53,53,48,54,49,52,51,50,53,52,50,51,52,54,50,51,52,51,51,53,53,52,52,52,51,50,52,53,50,52,51,52,51,51,52,51,51,43,52,51,41,38,52,50,21,39,51,50,29,49,53,44,50,56,48,73,74,43,85,89,73,72,67,83,57,46,51,72,68,54,38,56,54,38,52,53,51,36,53,56,32,49,55,48,31,50,56,14,45,57,44,24,74,76,33,79,84,48,39,65,53,30,57,69,24,43,46,59,33,24,51,38,48,35,49,37,34,49,16,32,43,23,35,24,74,69,40,93,48,63,69,63,14,52,52,43,37,50,50,35,49,50,51,44,53,52,49,43,56,67,54,50,69,80,78,130

Sequence (254 aa):
MKEVYTTLREEHIGLLRAKAEIEKQLASAKMAAEGAEKVRQDLGEQLRQAREEKRSAEEQLGGLTARGAEAEAVARDNHSLRENVQSLEERVKELQAEMARDRQEQEAAMVALGESHSQAQQRMQQQALAALLLILAGVVQEGEAIVGTSLEDMDRPGRQGYMGTPETLLQQTLVVSQALDKLKAGFEKFEANHEDAEQLISTVCPLAHTVSQVMAAGKGVSQVSPNIELGEELAAACRHLGTESLALIKVPAP